Protein AF-0000000070922021 (afdb_homodimer)

Organism: NCBI:txid713585

InterPro domains:
  IPR002068 Alpha crystallin/Hsp20 domain [PF00011] (47-145)
  IPR002068 Alpha crystallin/Hsp20 domain [PS01031] (33-145)
  IPR008978 HSP20-like chaperone [G3DSA:2.60.40.790] (3-145)
  IPR008978 HSP20-like chaperone [SSF49764] (21-144)
  IPR031107 Small heat shock protein [PTHR11527] (41-135)

Secondary structure (DSSP, 8-state):
-------HHHHHHHHHHHHHHHHHS----S---S-TT-SSEEEEEE-SSEEEEEEE-TT--GGG-EEEEETTEE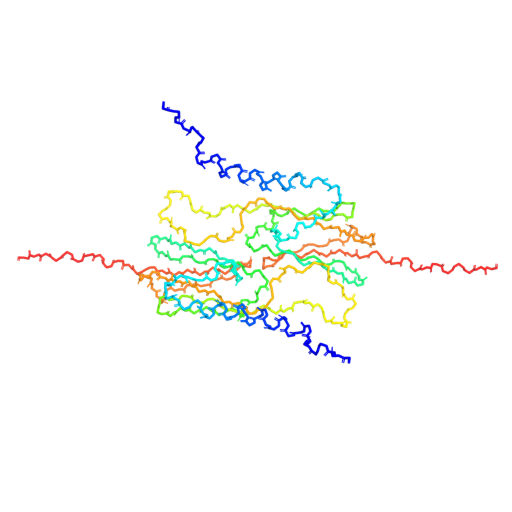EEEEEE---PPPTTSS-EEEEE----EEEEEEEE--TTEEEEEEEEEEETTEEEEEEEEP-----------/-------HHHHHHHHHHHHHHHHHS----S---S-TT-SSEEEEEE-SSEEEEEEE-TT--GGG-EEEEETTEEEEEEEE---PPPTTSS-EEEEE----EEEEEEEE--TTEEEEEEEEEEETTEEEEEEEEP-----------

pLDDT: mean 78.42, std 22.4, range [32.5, 98.5]

Nearest PDB structures (foldseek):
  3w1z-assembly1_D  TM=8.437E-01  e=4.530E-08  Schizosaccharomyces pombe 972h-
  3w1z-assembly1_C  TM=8.181E-01  e=8.299E-08  Schizosaccharomyces pombe 972h-
  3w1z-assembly1_B  TM=7.292E-01  e=4.287E-08  Schizosaccharomyces pombe 972h-
  4eld-assembly1_A  TM=7.616E-01  e=2.256E-06  Methanocaldococcus jannaschii DSM 2661
  1shs-assembly1_A  TM=8.074E-01  e=7.167E-06  Methanocaldococcus jannaschii

Radius of gyration: 25.18 Å; Cα contacts (8 Å, |Δi|>4): 459; chains: 2; bounding box: 62×104×83 Å

Solvent-accessible surface area (backbone atoms only — not comparable to full-atom values): 17017 Å² total; per-residue (Å²): 136,84,72,79,74,75,52,78,66,55,56,55,51,47,52,51,44,47,55,48,44,61,58,59,69,61,57,75,72,69,76,68,66,44,70,76,86,38,62,55,38,37,34,32,32,37,46,91,56,30,40,42,36,39,34,47,43,44,68,58,60,69,89,50,52,45,77,45,78,55,94,51,32,39,37,44,32,37,63,37,75,75,80,70,75,58,88,85,43,81,54,47,80,77,39,82,54,65,84,60,43,77,38,67,41,46,44,80,51,67,86,52,50,33,89,87,47,62,49,74,48,77,54,39,12,27,39,39,36,40,33,29,42,53,76,70,74,68,78,74,79,71,76,80,126,135,84,74,80,73,74,53,76,66,54,56,56,50,46,53,52,45,44,56,49,39,60,59,57,65,64,54,72,71,70,76,69,67,49,66,78,87,41,62,55,38,38,34,31,33,36,45,92,55,29,39,42,36,38,34,46,43,46,69,58,59,69,90,50,52,47,78,46,77,57,94,51,32,39,36,45,32,37,62,36,75,74,80,70,75,58,87,85,42,81,54,47,80,77,39,82,54,66,84,61,42,75,38,69,42,47,43,84,50,67,87,53,51,32,89,85,46,62,48,74,49,77,54,39,13,27,38,40,35,41,32,31,42,52,77,71,72,68,79,74,78,72,78,79,126

Foldseek 3Di:
DPPPPPDPVVVVVVVVVCVVVVVVVVPPPPCPFWDVPDPFDKDWDDDPWKIKIKTQAPPDDPVQWDWDDDDQKIKIKGFAADPDDDPPDPDDDDDDPDDGTIDMGMDGHDPQWDPVAWDWDDDRRMIMIMTTGHPPPPPDPPPDD/DPPPPPDPVVVVVVVVVCVVVVVVPVPPPPCPFWPPPDPFDKDWDDDPWKIKIKTQAPPDDPVQWDWDDDDQKIKIKGFAADPDDDPPDPDDDDDDPDDGTIDMHMDGHDPQWDPVAWDWDDDRRMIMIMTTGHPPPPPDPPPDD

Sequence (290 aa):
MYRSLFPHDMFAELDRLQREMNRAFDLSPSIRGLSRGGFPAMNVGNTPRSVEIYAFAPGIDPASIDVQLEQGVLIVAGERASDLPGEDTKATVHIDERFAGRFRRVVSLPDDVDPDKVTARYRDGVLHISIQRREAAMPRRINVQMYRSLFPHDMFAELDRLQREMNRAFDLSPSIRGLSRGGFPAMNVGNTPRSVEIYAFAPGIDPASIDVQLEQGVLIVAGERASDLPGEDTKATVHIDERFAGRFRRVVSLPDDVDPDKVTARYRDGVLHISIQRREAAMPRRINVQ

Structure (mmCIF, N/CA/C/O backbone):
data_AF-0000000070922021-model_v1
#
loop_
_entity.id
_entity.type
_entity.pdbx_description
1 polymer 'Heat shock Hsp20'
#
loop_
_atom_site.group_PDB
_atom_site.id
_atom_site.type_symbol
_atom_site.label_atom_id
_atom_site.label_alt_id
_atom_site.label_comp_id
_atom_site.label_asym_id
_atom_site.label_entity_id
_atom_site.label_seq_id
_atom_site.pdbx_PDB_ins_code
_atom_site.Cartn_x
_atom_site.Cartn_y
_atom_site.Cartn_z
_atom_site.occupancy
_atom_site.B_iso_or_equiv
_atom_site.auth_seq_id
_atom_site.auth_comp_id
_atom_site.auth_asym_id
_atom_site.auth_atom_id
_atom_site.pdbx_PDB_model_num
ATOM 1 N N . MET A 1 1 ? -44.219 22.578 -12.094 1 33.62 1 MET A N 1
ATOM 2 C CA . MET A 1 1 ? -42.906 22.719 -11.523 1 33.62 1 MET A CA 1
ATOM 3 C C . MET A 1 1 ? -42.281 21.344 -11.273 1 33.62 1 MET A C 1
ATOM 5 O O . MET A 1 1 ? -42.781 20.562 -10.469 1 33.62 1 MET A O 1
ATOM 9 N N . TYR A 1 2 ? -41.75 20.594 -12.289 1 37.88 2 TYR A N 1
ATOM 10 C CA . TYR A 1 2 ? -41.344 19.203 -12.477 1 37.88 2 TYR A CA 1
ATOM 11 C C . TYR A 1 2 ? -40.031 18.922 -11.742 1 37.88 2 TYR A C 1
ATOM 13 O O . TYR A 1 2 ? -38.969 19.406 -12.125 1 37.88 2 TYR A O 1
ATOM 21 N N . ARG A 1 3 ? -40.062 18.969 -10.359 1 35.62 3 ARG A N 1
ATOM 22 C CA . ARG A 1 3 ? -38.969 18.688 -9.461 1 35.62 3 ARG A CA 1
ATOM 23 C C . ARG A 1 3 ? -38.281 17.359 -9.82 1 35.62 3 ARG A C 1
ATOM 25 O O . ARG A 1 3 ? -38.938 16.328 -9.914 1 35.62 3 ARG A O 1
ATOM 32 N N . SER A 1 4 ? -37.219 17.516 -10.641 1 39.84 4 SER A N 1
ATOM 33 C CA . SER A 1 4 ? -36.406 16.391 -11.07 1 39.84 4 SER A CA 1
ATOM 34 C C . SER A 1 4 ? -36 15.516 -9.891 1 39.84 4 SER A C 1
ATOM 36 O O . SER A 1 4 ? -35.375 15.984 -8.945 1 39.84 4 SER A O 1
ATOM 38 N N . LEU A 1 5 ? -36.875 14.68 -9.406 1 43.97 5 LEU A N 1
ATOM 39 C CA . LEU A 1 5 ? -36.906 13.68 -8.344 1 43.97 5 LEU A CA 1
ATOM 40 C C . LEU A 1 5 ? -35.625 12.812 -8.391 1 43.97 5 LEU A C 1
ATOM 42 O O . LEU A 1 5 ? -35.562 11.805 -7.676 1 43.97 5 LEU A O 1
ATOM 46 N N . PHE A 1 6 ? -34.969 12.82 -9.578 1 46.84 6 PHE A N 1
ATOM 47 C CA . PHE A 1 6 ? -33.906 11.82 -9.57 1 46.84 6 PHE A CA 1
ATOM 48 C C . PHE A 1 6 ? -32.781 12.227 -8.617 1 46.84 6 PHE A C 1
ATOM 50 O O . PHE A 1 6 ? -32.125 13.234 -8.836 1 46.84 6 PHE A O 1
ATOM 57 N N . PRO A 1 7 ? -32.812 11.766 -7.348 1 49.12 7 PRO A N 1
ATOM 58 C CA . PRO A 1 7 ? -31.828 12.141 -6.332 1 49.12 7 PRO A CA 1
ATOM 59 C C . PRO A 1 7 ? -30.391 11.852 -6.766 1 49.12 7 PRO A C 1
ATOM 61 O O . PRO A 1 7 ? -30.156 10.945 -7.566 1 49.12 7 PRO A O 1
ATOM 64 N N . HIS A 1 8 ? -29.5 12.797 -6.566 1 51.72 8 HIS A N 1
ATOM 65 C CA . HIS A 1 8 ? -28.062 12.773 -6.789 1 51.72 8 HIS A CA 1
ATOM 66 C C . HIS A 1 8 ? -27.453 11.453 -6.324 1 51.72 8 HIS A C 1
ATOM 68 O O . HIS A 1 8 ? -26.391 11.047 -6.82 1 51.72 8 HIS A O 1
ATOM 74 N N . ASP A 1 9 ? -28.125 10.75 -5.41 1 50.34 9 ASP A N 1
ATOM 75 C CA . ASP A 1 9 ? -27.672 9.477 -4.863 1 50.34 9 ASP A CA 1
ATOM 76 C C . ASP A 1 9 ? -27.859 8.352 -5.875 1 50.34 9 ASP A C 1
ATOM 78 O O . ASP A 1 9 ? -27.172 7.332 -5.816 1 50.34 9 ASP A O 1
ATOM 82 N N . MET A 1 10 ? -28.828 8.562 -6.754 1 52.84 10 MET A N 1
ATOM 83 C CA . MET A 1 10 ? -29.109 7.531 -7.75 1 52.84 10 MET A CA 1
ATOM 84 C C . MET A 1 10 ? -27.984 7.461 -8.781 1 52.84 10 MET A C 1
ATOM 86 O O . MET A 1 10 ? -27.734 6.398 -9.352 1 52.84 10 MET A O 1
ATOM 90 N N . PHE A 1 11 ? -27.25 8.586 -9.086 1 53.16 11 PHE A N 1
ATOM 91 C CA . PHE A 1 11 ? -26.188 8.539 -10.078 1 53.16 11 PHE A CA 1
ATOM 92 C C . PHE A 1 11 ? -24.953 7.844 -9.516 1 53.16 11 PHE A C 1
ATOM 94 O O . PHE A 1 11 ? -24.25 7.145 -10.25 1 53.16 11 PHE A O 1
ATOM 101 N N . ALA A 1 12 ? -24.734 7.949 -8.188 1 54.09 12 ALA A N 1
ATOM 102 C CA . ALA A 1 12 ? -23.641 7.23 -7.551 1 54.09 12 ALA A CA 1
ATOM 103 C C . ALA A 1 12 ? -23.922 5.73 -7.5 1 54.09 12 ALA A C 1
ATOM 105 O O . ALA A 1 12 ? -23.016 4.918 -7.688 1 54.09 12 ALA A O 1
ATOM 106 N N . GLU A 1 13 ? -25.141 5.371 -7.27 1 53 13 GLU A N 1
ATOM 107 C CA . GLU A 1 13 ? -25.531 3.967 -7.285 1 53 13 GLU A CA 1
ATOM 108 C C . GLU A 1 13 ? -25.531 3.406 -8.703 1 53 13 GLU A C 1
ATOM 110 O O . GLU A 1 13 ? -25.109 2.271 -8.922 1 53 13 GLU A O 1
ATOM 115 N N . LEU A 1 14 ? -25.906 4.156 -9.664 1 57.03 14 LEU A N 1
ATOM 116 C CA . LEU A 1 14 ? -25.875 3.75 -11.07 1 57.03 14 LEU A CA 1
ATOM 117 C C . LEU A 1 14 ? -24.438 3.641 -11.57 1 57.03 14 LEU A C 1
ATOM 119 O O . LEU A 1 14 ? -24.094 2.711 -12.305 1 57.03 14 LEU A O 1
ATOM 123 N N . ASP A 1 15 ? -23.516 4.547 -11.18 1 54.09 15 ASP A N 1
ATOM 124 C CA . ASP A 1 15 ? -22.094 4.434 -11.484 1 54.09 15 ASP A CA 1
ATOM 125 C C . ASP A 1 15 ? -21.484 3.205 -10.812 1 54.09 15 ASP A C 1
ATOM 127 O O . ASP A 1 15 ? -20.656 2.506 -11.414 1 54.09 15 ASP A O 1
ATOM 131 N N . ARG A 1 16 ? -21.938 2.795 -9.562 1 53 16 ARG A N 1
ATOM 132 C CA . ARG A 1 16 ? -21.547 1.562 -8.891 1 53 16 ARG A CA 1
ATOM 133 C C . ARG A 1 16 ? -22.109 0.341 -9.602 1 53 16 ARG A C 1
ATOM 135 O O . ARG A 1 16 ? -21.406 -0.645 -9.82 1 53 16 ARG A O 1
ATOM 142 N N . LEU A 1 17 ? -23.328 0.449 -9.945 1 50.81 17 LEU A N 1
ATOM 143 C CA . LEU A 1 17 ? -23.953 -0.642 -10.68 1 50.81 17 LEU A CA 1
ATOM 144 C C . LEU A 1 17 ? -23.359 -0.764 -12.086 1 50.81 17 LEU A C 1
ATOM 146 O O . LEU A 1 17 ? -23.094 -1.871 -12.555 1 50.81 17 LEU A O 1
ATOM 150 N N . GLN A 1 18 ? -23.094 0.308 -12.828 1 52.72 18 GLN A N 1
ATOM 151 C CA . GLN A 1 18 ? -22.469 0.293 -14.148 1 52.72 18 GLN A CA 1
ATOM 152 C C . GLN A 1 18 ? -21.047 -0.245 -14.07 1 52.72 18 GLN A C 1
ATOM 154 O O . GLN A 1 18 ? -20.609 -0.993 -14.945 1 52.72 18 GLN A O 1
ATOM 159 N N . ARG A 1 19 ? -20.359 0.045 -13.047 1 49.03 19 ARG A N 1
ATOM 160 C CA . ARG A 1 19 ? -19.047 -0.565 -12.836 1 49.03 19 ARG A CA 1
ATOM 161 C C . ARG A 1 19 ? -19.172 -2.053 -12.531 1 49.03 19 ARG A C 1
ATOM 163 O O . ARG A 1 19 ? -18.391 -2.867 -13.023 1 49.03 19 ARG A O 1
ATOM 170 N N . GLU A 1 20 ? -20.219 -2.393 -11.781 1 47.5 20 GLU A N 1
ATOM 171 C CA . GLU A 1 20 ? -20.5 -3.803 -11.531 1 47.5 20 GLU A CA 1
ATOM 172 C C . GLU A 1 20 ? -21.047 -4.488 -12.789 1 47.5 20 GLU A C 1
ATOM 174 O O . GLU A 1 20 ? -20.672 -5.625 -13.086 1 47.5 20 GLU A O 1
ATOM 179 N N . MET A 1 21 ? -21.953 -3.895 -13.438 1 46.72 21 MET A N 1
ATOM 180 C CA . MET A 1 21 ? -22.516 -4.438 -14.672 1 46.72 21 MET A CA 1
ATOM 181 C C . MET A 1 21 ? -21.453 -4.508 -15.766 1 46.72 21 MET A C 1
ATOM 183 O O . MET A 1 21 ? -21.375 -5.496 -16.5 1 46.72 21 MET A O 1
ATOM 187 N N . ASN A 1 22 ? -20.688 -3.424 -16.047 1 46.22 22 ASN A N 1
ATOM 188 C CA . ASN A 1 22 ? -19.562 -3.523 -16.969 1 46.22 22 ASN A CA 1
ATOM 189 C C . ASN A 1 22 ? -18.594 -4.625 -16.578 1 46.22 22 ASN A C 1
ATOM 191 O O . ASN A 1 22 ? -18 -5.273 -17.438 1 46.22 22 ASN A O 1
ATOM 195 N N . ARG A 1 23 ? -18.547 -4.961 -15.266 1 42.56 23 ARG A N 1
ATOM 196 C CA . ARG A 1 23 ? -17.828 -6.164 -14.844 1 42.56 23 ARG A CA 1
ATOM 197 C C . ARG A 1 23 ? -18.594 -7.422 -15.227 1 42.56 23 ARG A C 1
ATOM 199 O O . ARG A 1 23 ? -18 -8.43 -15.609 1 42.56 23 ARG A O 1
ATOM 206 N N . ALA A 1 24 ? -19.875 -7.461 -15.039 1 36.91 24 ALA A N 1
ATOM 207 C CA . ALA A 1 24 ? -20.672 -8.648 -15.328 1 36.91 24 ALA A CA 1
ATOM 208 C C . ALA A 1 24 ? -20.797 -8.891 -16.828 1 36.91 24 ALA A C 1
ATOM 210 O O . ALA A 1 24 ? -20.844 -10.031 -17.281 1 36.91 24 ALA A O 1
ATOM 211 N N . PHE A 1 25 ? -21.156 -7.996 -17.672 1 40.84 25 PHE A N 1
ATOM 212 C CA . PHE A 1 25 ? -21.359 -8.258 -19.094 1 40.84 25 PHE A CA 1
ATOM 213 C C . PHE A 1 25 ? -20.031 -8.461 -19.812 1 40.84 25 PHE A C 1
ATOM 215 O O . PHE A 1 25 ? -20 -8.594 -21.031 1 40.84 25 PHE A O 1
ATOM 222 N N . ASP A 1 26 ? -18.875 -8.148 -19.312 1 39.38 26 ASP A N 1
ATOM 223 C CA . ASP A 1 26 ? -17.734 -8.734 -20 1 39.38 26 ASP A CA 1
ATOM 224 C C . ASP A 1 26 ? -17.781 -10.258 -19.953 1 39.38 26 ASP A C 1
ATOM 226 O O . ASP A 1 26 ? -17.25 -10.867 -19.016 1 39.38 26 ASP A O 1
ATOM 230 N N . LEU A 1 27 ? -18.828 -10.984 -20.375 1 33.78 27 LEU A N 1
ATOM 231 C CA . LEU A 1 27 ? -18.969 -12.406 -20.625 1 33.78 27 LEU A CA 1
ATOM 232 C C . LEU A 1 27 ? -17.906 -12.891 -21.609 1 33.78 27 LEU A C 1
ATOM 234 O O . LEU A 1 27 ? -17.938 -14.039 -22.062 1 33.78 27 LEU A O 1
ATOM 238 N N . SER A 1 28 ? -17.594 -12.273 -22.766 1 36.78 28 SER A N 1
ATOM 239 C CA . SER A 1 28 ? -16.719 -13.133 -23.562 1 36.78 28 SER A CA 1
ATOM 240 C C . SER A 1 28 ? -15.656 -13.805 -22.719 1 36.78 28 SER A C 1
ATOM 242 O O . SER A 1 28 ? -15.047 -13.172 -21.844 1 36.78 28 SER A O 1
ATOM 244 N N . PRO A 1 29 ? -15.625 -15.281 -22.781 1 33.75 29 PRO A N 1
ATOM 245 C CA . PRO A 1 29 ? -14.797 -16.188 -21.984 1 33.75 29 PRO A CA 1
ATOM 246 C C . PRO A 1 29 ? -13.336 -15.742 -21.906 1 33.75 29 PRO A C 1
ATOM 248 O O . PRO A 1 29 ? -12.484 -16.5 -21.438 1 33.75 29 PRO A O 1
ATOM 251 N N . SER A 1 30 ? -12.781 -15.266 -23.141 1 32.72 30 SER A N 1
ATOM 252 C CA . SER A 1 30 ? -11.344 -15.133 -22.938 1 32.72 30 SER A CA 1
ATOM 253 C C . SER A 1 30 ? -11.023 -14.688 -21.516 1 32.72 30 SER A C 1
ATOM 255 O O . SER A 1 30 ? -11.688 -13.789 -20.969 1 32.72 30 SER A O 1
ATOM 257 N N . ILE A 1 31 ? -10.688 -15.688 -20.688 1 32.91 31 ILE A N 1
ATOM 258 C CA . ILE A 1 31 ? -10.039 -15.578 -19.391 1 32.91 31 ILE A CA 1
ATOM 259 C C . ILE A 1 31 ? -9.297 -14.242 -19.297 1 32.91 31 ILE A C 1
ATOM 261 O O . ILE A 1 31 ? -8.109 -14.164 -19.609 1 32.91 31 ILE A O 1
ATOM 265 N N . ARG A 1 32 ? -9.531 -13.453 -20.234 1 34.34 32 ARG A N 1
ATOM 266 C CA . ARG A 1 32 ? -9.039 -12.102 -19.984 1 34.34 32 ARG A CA 1
ATOM 267 C C . ARG A 1 32 ? -9.125 -11.766 -18.5 1 34.34 32 ARG A C 1
ATOM 269 O O . ARG A 1 32 ? -10.219 -11.703 -17.922 1 34.34 32 ARG A O 1
ATOM 276 N N . GLY A 1 33 ? -8.188 -12.352 -17.797 1 38.72 33 GLY A N 1
ATOM 277 C CA . GLY A 1 33 ? -7.867 -12.07 -16.406 1 38.72 33 GLY A CA 1
ATOM 278 C C . GLY A 1 33 ? -8.703 -10.945 -15.82 1 38.72 33 GLY A C 1
ATOM 279 O O . GLY A 1 33 ? -9.469 -10.289 -16.531 1 38.72 33 GLY A O 1
ATOM 280 N N . LEU A 1 34 ? -8.359 -10.703 -14.398 1 40.25 34 LEU A N 1
ATOM 281 C CA . LEU A 1 34 ? -8.234 -9.828 -13.234 1 40.25 34 LEU A CA 1
ATOM 282 C C . LEU A 1 34 ? -8.18 -8.359 -13.664 1 40.25 34 LEU A C 1
ATOM 284 O O . LEU A 1 34 ? -7.516 -8.016 -14.641 1 40.25 34 LEU A O 1
ATOM 288 N N . SER A 1 35 ? -9.148 -7.672 -13.172 1 46.38 35 SER A N 1
ATOM 289 C CA . SER A 1 35 ? -9.266 -6.223 -13.062 1 46.38 35 SER A CA 1
ATOM 290 C C . SER A 1 35 ? -7.895 -5.555 -13.031 1 46.38 35 SER A C 1
ATOM 292 O O . SER A 1 35 ? -7.281 -5.441 -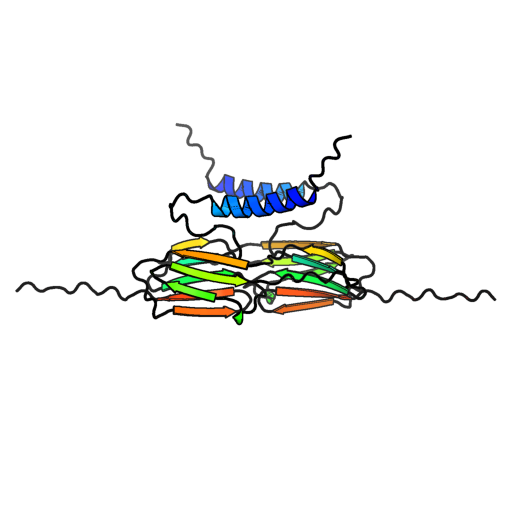11.969 1 46.38 35 SER A O 1
ATOM 294 N N . ARG A 1 36 ? -7.141 -5.711 -14.078 1 56.5 36 ARG A N 1
ATOM 295 C CA . ARG A 1 36 ? -5.996 -4.812 -14.188 1 56.5 36 ARG A CA 1
ATOM 296 C C . ARG A 1 36 ? -6.34 -3.422 -13.664 1 56.5 36 ARG A C 1
ATOM 298 O O . ARG A 1 36 ? -7.426 -2.904 -13.922 1 56.5 36 ARG A O 1
ATOM 305 N N . GLY A 1 37 ? -5.727 -3.139 -12.789 1 71.12 37 GLY A N 1
ATOM 306 C CA . GLY A 1 37 ? -5.805 -1.765 -12.32 1 71.12 37 GLY A CA 1
ATOM 307 C C . GLY A 1 37 ? -6.688 -1.604 -11.094 1 71.12 37 GLY A C 1
ATOM 308 O O . GLY A 1 37 ? -7.027 -0.483 -10.711 1 71.12 37 GLY A O 1
ATOM 309 N N . GLY A 1 38 ? -6.969 -2.799 -10.469 1 88.56 38 GLY A N 1
ATOM 310 C CA . GLY A 1 38 ? -7.773 -2.629 -9.266 1 88.56 38 GLY A CA 1
ATOM 311 C C . GLY A 1 38 ? -6.969 -2.732 -7.988 1 88.56 38 GLY A C 1
ATOM 312 O O . GLY A 1 38 ? -5.742 -2.863 -8.023 1 88.56 38 GLY A O 1
ATOM 313 N N . PHE A 1 39 ? -7.695 -2.463 -6.957 1 94.88 39 PHE A N 1
ATOM 314 C CA . PHE A 1 39 ? -7.07 -2.645 -5.652 1 94.88 39 PHE A CA 1
ATOM 315 C C . PHE A 1 39 ? -7.172 -4.098 -5.199 1 94.88 39 PHE A C 1
ATOM 317 O O . PHE A 1 39 ? -8.211 -4.734 -5.383 1 94.88 39 PHE A O 1
ATOM 324 N N . PRO A 1 40 ? -6.145 -4.691 -4.543 1 97.44 40 PRO A N 1
ATOM 325 C CA . PRO A 1 40 ? -4.809 -4.086 -4.5 1 97.44 40 PRO A CA 1
ATOM 326 C C . PRO A 1 40 ? -4.039 -4.254 -5.809 1 97.44 40 PRO A C 1
ATOM 328 O O . PRO A 1 40 ? -4.316 -5.18 -6.574 1 97.44 40 PRO A O 1
ATOM 331 N N . ALA A 1 41 ? -3.121 -3.283 -6.102 1 96.19 41 ALA A N 1
ATOM 332 C CA . ALA A 1 41 ?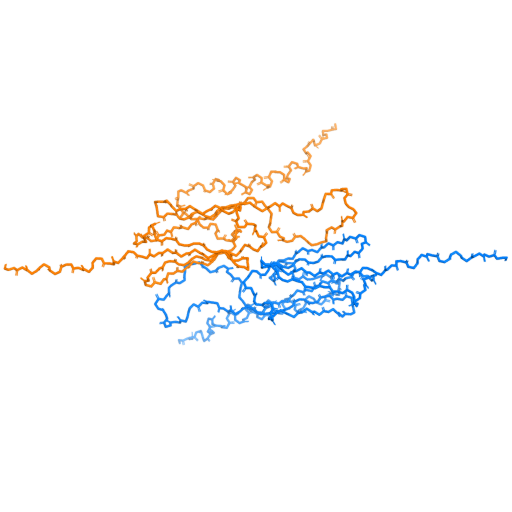 -2.152 -3.549 -7.16 1 96.19 41 ALA A CA 1
ATOM 333 C C . ALA A 1 41 ? -1.417 -4.863 -6.914 1 96.19 41 ALA A C 1
ATOM 335 O O . ALA A 1 41 ? -1.172 -5.238 -5.766 1 96.19 41 ALA A O 1
ATOM 336 N N . MET A 1 42 ? -1.039 -5.574 -8.031 1 97.06 42 MET A N 1
ATOM 337 C CA . MET A 1 42 ? -0.422 -6.887 -7.855 1 97.06 42 MET A CA 1
ATOM 338 C C . MET A 1 42 ? 0.76 -7.062 -8.805 1 97.06 42 MET A C 1
ATOM 340 O O . MET A 1 42 ? 0.791 -6.469 -9.883 1 97.06 42 MET A O 1
ATOM 344 N N . ASN A 1 43 ? 1.765 -7.801 -8.367 1 96.25 43 ASN A N 1
ATOM 345 C CA . ASN A 1 43 ? 2.758 -8.43 -9.227 1 96.25 43 ASN A CA 1
ATOM 346 C C . ASN A 1 43 ? 2.6 -9.953 -9.25 1 96.25 43 ASN A C 1
ATOM 348 O O . ASN A 1 43 ? 2.402 -10.57 -8.203 1 96.25 43 ASN A O 1
ATOM 352 N N . VAL A 1 44 ? 2.578 -10.492 -10.422 1 95.94 44 VAL A N 1
ATOM 353 C CA . VAL A 1 44 ? 2.504 -11.938 -10.586 1 95.94 44 VAL A CA 1
ATOM 354 C C . VAL A 1 44 ? 3.643 -12.414 -11.477 1 95.94 44 VAL A C 1
ATOM 356 O O . VAL A 1 44 ? 3.846 -11.883 -12.57 1 95.94 44 VAL A O 1
ATOM 359 N N . GLY A 1 45 ? 4.41 -13.328 -10.93 1 93.88 45 GLY A N 1
ATOM 360 C CA . GLY A 1 45 ? 5.484 -13.922 -11.711 1 93.88 45 GLY A CA 1
ATOM 361 C C . GLY A 1 45 ? 5.664 -15.406 -11.445 1 93.88 45 GLY A C 1
ATOM 362 O O . GLY A 1 45 ? 5.035 -15.961 -10.539 1 93.88 45 GLY A O 1
ATOM 363 N N . ASN A 1 46 ? 6.445 -15.984 -12.328 1 92.69 46 ASN A N 1
ATOM 364 C CA . ASN A 1 46 ? 6.766 -17.406 -12.18 1 92.69 46 ASN A CA 1
ATOM 365 C C . ASN A 1 46 ? 8.273 -17.625 -12.078 1 92.69 46 ASN A C 1
ATOM 367 O O . ASN A 1 46 ? 9.055 -16.891 -12.68 1 92.69 46 ASN A O 1
ATOM 371 N N . THR A 1 47 ? 8.672 -18.609 -11.273 1 90.69 47 THR A N 1
ATOM 372 C CA . THR A 1 47 ? 9.992 -19.219 -11.281 1 90.69 47 THR A CA 1
ATOM 373 C C . THR A 1 47 ? 9.906 -20.672 -11.734 1 90.69 47 THR A C 1
ATOM 375 O O . THR A 1 47 ? 8.805 -21.219 -11.922 1 90.69 47 THR A O 1
ATOM 378 N N . PRO A 1 48 ? 11.086 -21.281 -11.969 1 88.88 48 PRO A N 1
ATOM 379 C CA . PRO A 1 48 ? 11.016 -22.703 -12.312 1 88.88 48 PRO A CA 1
ATOM 380 C C . PRO A 1 48 ? 10.359 -23.547 -11.219 1 88.88 48 PRO A C 1
ATOM 382 O O . PRO A 1 48 ? 9.812 -24.609 -11.5 1 88.88 48 PRO A O 1
ATOM 385 N N . ARG A 1 49 ? 10.242 -23.031 -10.047 1 92.44 49 ARG A N 1
ATOM 386 C CA . ARG A 1 49 ? 9.805 -23.875 -8.945 1 92.44 49 ARG A CA 1
ATOM 387 C C . ARG A 1 49 ? 8.5 -23.344 -8.344 1 92.44 49 ARG A C 1
ATOM 389 O O . ARG A 1 49 ? 7.859 -24.047 -7.551 1 92.44 49 ARG A O 1
ATOM 396 N N . SER A 1 50 ? 8.172 -22.156 -8.695 1 95 50 SER A N 1
ATOM 397 C CA . SER A 1 50 ? 7.023 -21.609 -7.988 1 95 50 SER A CA 1
ATOM 398 C C . SER A 1 50 ? 6.352 -20.516 -8.812 1 95 50 SER A C 1
ATOM 400 O O . SER A 1 50 ? 6.938 -19.984 -9.758 1 95 50 SER A O 1
ATOM 402 N N . VAL A 1 51 ? 5.102 -20.219 -8.516 1 95.81 51 VAL A N 1
ATOM 403 C CA . VAL A 1 51 ? 4.402 -18.984 -8.875 1 95.81 51 VAL A CA 1
ATOM 404 C C . VAL A 1 51 ? 4.391 -18.031 -7.68 1 95.81 51 VAL A C 1
ATOM 406 O O . VAL A 1 51 ? 4.078 -18.438 -6.559 1 95.81 51 VAL A O 1
ATOM 409 N N . GLU A 1 52 ? 4.77 -16.797 -7.961 1 96.56 52 GLU A N 1
ATOM 410 C CA . GLU A 1 52 ? 4.863 -15.797 -6.91 1 96.56 52 GLU A CA 1
ATOM 411 C C . GLU A 1 52 ? 3.885 -14.648 -7.16 1 96.56 52 GLU A C 1
ATOM 413 O O . GLU A 1 52 ? 3.879 -14.055 -8.242 1 96.56 52 GLU A O 1
ATOM 418 N N . ILE A 1 53 ? 3.012 -14.336 -6.141 1 97.06 53 ILE A N 1
ATOM 419 C CA . ILE A 1 53 ? 2.045 -13.25 -6.219 1 97.06 53 ILE A CA 1
ATOM 420 C C . ILE A 1 53 ? 2.281 -12.266 -5.078 1 97.06 53 ILE A C 1
ATOM 422 O O . ILE A 1 53 ? 2.361 -12.664 -3.912 1 97.06 53 ILE A O 1
ATOM 426 N N . TYR A 1 54 ? 2.449 -11.039 -5.453 1 97.31 54 TYR A N 1
ATOM 427 C CA . TYR A 1 54 ? 2.529 -9.953 -4.488 1 97.31 54 TYR A CA 1
ATOM 428 C C . TYR A 1 54 ? 1.333 -9.016 -4.621 1 97.31 54 TYR A C 1
ATOM 430 O O . TYR A 1 54 ? 1.062 -8.492 -5.703 1 97.31 54 TYR A O 1
ATOM 438 N N . ALA A 1 55 ? 0.559 -8.859 -3.594 1 97.56 55 ALA A N 1
ATOM 439 C CA . ALA A 1 55 ? -0.523 -7.883 -3.527 1 97.56 55 ALA A CA 1
ATOM 440 C C . ALA A 1 55 ? -0.169 -6.738 -2.582 1 97.56 55 ALA A C 1
ATOM 442 O O . ALA A 1 55 ? 0.225 -6.969 -1.437 1 97.56 55 ALA A O 1
ATOM 443 N N . PHE A 1 56 ? -0.289 -5.535 -3.061 1 97.62 56 PHE A N 1
ATOM 444 C CA . PHE A 1 56 ? 0.107 -4.355 -2.303 1 97.62 56 PHE A CA 1
ATOM 445 C C . PHE A 1 56 ? -1.101 -3.711 -1.632 1 97.62 56 PHE A C 1
ATOM 447 O O . PHE A 1 56 ? -1.811 -2.916 -2.25 1 97.62 56 PHE A O 1
ATOM 454 N N . ALA A 1 57 ? -1.258 -4.094 -0.365 1 97.56 57 ALA A N 1
ATOM 455 C CA . ALA A 1 57 ? -2.451 -3.76 0.406 1 97.56 57 ALA A CA 1
ATOM 456 C C . ALA A 1 57 ? -2.082 -3.117 1.74 1 97.56 57 ALA A C 1
ATOM 458 O O . ALA A 1 57 ? -2.311 -3.701 2.803 1 97.56 57 ALA A O 1
ATOM 459 N N . PRO A 1 58 ? -1.621 -1.872 1.696 1 97.88 58 PRO A N 1
ATOM 460 C CA . PRO A 1 58 ? -1.178 -1.23 2.936 1 97.88 58 PRO A CA 1
ATOM 461 C C . PRO A 1 58 ? -2.322 -0.992 3.92 1 97.88 58 PRO A C 1
ATOM 463 O O . PRO A 1 58 ? -3.395 -0.53 3.521 1 97.88 58 PRO A O 1
ATOM 466 N N . GLY A 1 59 ? -2.057 -1.278 5.16 1 96.12 59 GLY A N 1
ATOM 467 C CA . GLY A 1 59 ? -2.947 -0.921 6.254 1 96.12 59 GLY A CA 1
ATOM 468 C C . GLY A 1 59 ? -4.137 -1.855 6.387 1 96.12 59 GLY A C 1
ATOM 469 O O . GLY A 1 59 ? -5.086 -1.561 7.109 1 96.12 59 GLY A O 1
ATOM 470 N N . ILE A 1 60 ? -4.137 -2.908 5.645 1 95.94 60 ILE A N 1
ATOM 471 C CA . ILE A 1 60 ? -5.234 -3.863 5.75 1 95.94 60 ILE A CA 1
ATOM 472 C C . ILE A 1 60 ? -4.949 -4.848 6.883 1 95.94 60 ILE A C 1
ATOM 474 O O . ILE A 1 60 ? -3.812 -5.285 7.066 1 95.94 60 ILE A O 1
ATOM 478 N N . ASP A 1 61 ? -6.008 -5.16 7.602 1 94.19 61 ASP A N 1
ATOM 479 C CA . ASP A 1 61 ? -5.902 -6.254 8.562 1 94.19 61 ASP A CA 1
ATOM 480 C C . ASP A 1 61 ? -5.789 -7.602 7.852 1 94.19 61 ASP A C 1
ATOM 482 O O . ASP A 1 61 ? -6.711 -8.016 7.141 1 94.19 61 ASP A O 1
ATOM 486 N N . PRO A 1 62 ? -4.707 -8.266 8.125 1 94.88 62 PRO A N 1
ATOM 487 C CA . PRO A 1 62 ? -4.531 -9.531 7.406 1 94.88 62 PRO A CA 1
ATOM 488 C C . PRO A 1 62 ? -5.676 -10.516 7.656 1 94.88 62 PRO A C 1
ATOM 490 O O . PRO A 1 62 ? -5.992 -11.328 6.789 1 94.88 62 PRO A O 1
ATOM 493 N N . ALA A 1 63 ? -6.258 -10.5 8.812 1 94.81 63 ALA A N 1
ATOM 494 C CA . ALA A 1 63 ? -7.363 -11.398 9.141 1 94.81 63 ALA A CA 1
ATOM 495 C C . ALA A 1 63 ? -8.57 -11.133 8.258 1 94.81 63 ALA A C 1
ATOM 497 O O . ALA A 1 63 ? -9.477 -11.969 8.156 1 94.81 63 ALA A O 1
ATOM 498 N N . SER A 1 64 ? -8.562 -9.945 7.629 1 94.69 64 SER A N 1
ATOM 499 C CA . SER A 1 64 ? -9.695 -9.578 6.777 1 94.69 64 SER A CA 1
ATOM 500 C C . SER A 1 64 ? -9.453 -9.992 5.328 1 94.69 64 SER A C 1
ATOM 502 O O . SER A 1 64 ? -10.281 -9.734 4.457 1 94.69 64 SER A O 1
ATOM 504 N N . ILE A 1 65 ? -8.398 -10.57 5.027 1 97.19 65 ILE A N 1
ATOM 505 C CA . ILE A 1 65 ? -8.07 -10.992 3.672 1 97.19 65 ILE A CA 1
ATOM 506 C C . ILE A 1 65 ? -8.406 -12.477 3.502 1 97.19 65 ILE A C 1
ATOM 508 O O . ILE A 1 65 ? -8.008 -13.305 4.324 1 97.19 65 ILE A O 1
ATOM 512 N N . ASP A 1 66 ? -9.164 -12.789 2.475 1 97.69 66 ASP A N 1
ATOM 513 C CA . ASP A 1 66 ? -9.5 -14.156 2.102 1 97.69 66 ASP A CA 1
ATOM 514 C C . ASP A 1 66 ? -8.742 -14.586 0.849 1 97.69 66 ASP A C 1
ATOM 516 O O . ASP A 1 66 ? -8.797 -13.914 -0.181 1 97.69 66 ASP A O 1
ATOM 520 N N . VAL A 1 67 ? -7.973 -15.625 0.971 1 97.75 67 VAL A N 1
ATOM 521 C CA . VAL A 1 67 ? -7.234 -16.188 -0.154 1 97.75 67 VAL A CA 1
ATOM 522 C C . VAL A 1 67 ? -7.75 -17.594 -0.453 1 97.75 67 VAL A C 1
ATOM 524 O O . VAL A 1 67 ? -7.691 -18.484 0.404 1 97.75 67 VAL A O 1
ATOM 527 N N . GLN A 1 68 ? -8.227 -17.766 -1.661 1 97.25 68 GLN A N 1
ATOM 528 C CA . GLN A 1 68 ? -8.766 -19.062 -2.059 1 97.25 68 GLN A CA 1
ATOM 529 C C . GLN A 1 68 ? -8.125 -19.547 -3.352 1 97.25 68 GLN A C 1
ATOM 531 O O . GLN A 1 68 ? -7.898 -18.766 -4.277 1 97.25 68 GLN A O 1
ATOM 536 N N . LEU A 1 69 ? -7.777 -20.781 -3.324 1 95.75 69 LEU A N 1
ATOM 537 C CA . LEU A 1 69 ? -7.281 -21.422 -4.531 1 95.75 69 LEU A CA 1
ATOM 538 C C . LEU A 1 69 ? -8.172 -22.609 -4.918 1 95.75 69 LEU A C 1
ATOM 540 O O . LEU A 1 69 ? -8.297 -23.562 -4.156 1 95.75 69 LEU A O 1
ATOM 544 N N . GLU A 1 70 ? -8.781 -22.484 -6.047 1 90.81 70 GLU A N 1
ATOM 545 C CA . GLU A 1 70 ? -9.656 -23.562 -6.531 1 90.81 70 GLU A CA 1
ATOM 546 C C . GLU A 1 70 ? -9.609 -23.656 -8.055 1 90.81 70 GLU A C 1
ATOM 548 O O . GLU A 1 70 ? -9.734 -22.656 -8.758 1 90.81 70 GLU A O 1
ATOM 553 N N . GLN A 1 71 ? -9.375 -24.922 -8.477 1 90.44 71 GLN A N 1
ATOM 554 C CA . GLN A 1 71 ? -9.445 -25.234 -9.906 1 90.44 71 GLN A 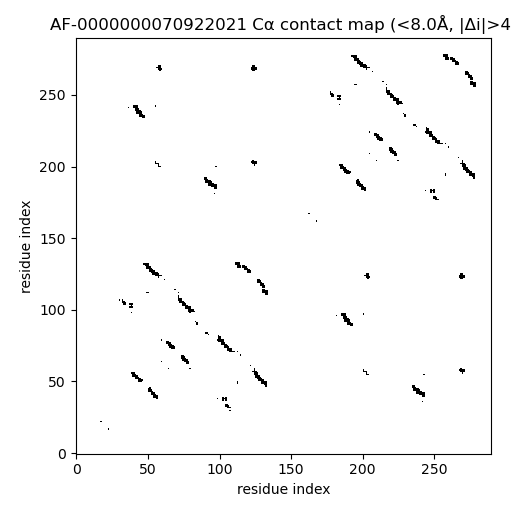CA 1
ATOM 555 C C . GLN A 1 71 ? -8.547 -24.297 -10.711 1 90.44 71 GLN A C 1
ATOM 557 O O . GLN A 1 71 ? -8.984 -23.719 -11.703 1 90.44 71 GLN A O 1
ATOM 562 N N . GLY A 1 72 ? -7.41 -24.094 -10.25 1 92.38 72 GLY A N 1
ATOM 563 C CA . GLY A 1 72 ? -6.402 -23.359 -11.008 1 92.38 72 GLY A CA 1
ATOM 564 C C . GLY A 1 72 ? -6.582 -21.859 -10.945 1 92.38 72 GLY A C 1
ATOM 565 O O . GLY A 1 72 ? -5.953 -21.125 -11.711 1 92.38 72 GLY A O 1
ATOM 566 N N . VAL A 1 73 ? -7.473 -21.391 -10.109 1 95.62 73 VAL A N 1
ATOM 567 C CA . VAL A 1 73 ? -7.738 -19.969 -9.984 1 95.62 73 VAL A CA 1
ATOM 568 C C . VAL A 1 73 ? -7.473 -19.516 -8.555 1 95.62 73 VAL A C 1
ATOM 570 O O . VAL A 1 73 ? -7.945 -20.141 -7.602 1 95.62 73 VAL A O 1
ATOM 573 N N . LEU A 1 74 ? -6.691 -18.516 -8.422 1 96.69 74 LEU A N 1
ATOM 574 C CA . LEU A 1 74 ? -6.449 -17.891 -7.121 1 96.69 74 LEU A CA 1
ATOM 575 C C . LEU A 1 74 ? -7.305 -16.641 -6.945 1 96.69 74 LEU A C 1
ATOM 577 O O . LEU A 1 74 ? -7.324 -15.781 -7.82 1 96.69 74 LEU A O 1
ATOM 581 N N . ILE A 1 75 ? -8.023 -16.578 -5.887 1 97 75 ILE A 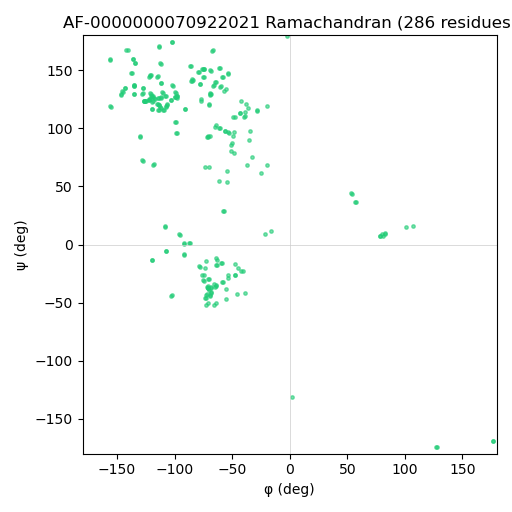N 1
ATOM 582 C CA . ILE A 1 75 ? -8.844 -15.422 -5.57 1 97 75 ILE A CA 1
ATOM 583 C C . ILE A 1 75 ? -8.312 -14.742 -4.309 1 97 75 ILE A C 1
ATOM 585 O O . ILE A 1 75 ? -8.102 -15.406 -3.287 1 97 75 ILE A O 1
ATOM 589 N N . VAL A 1 76 ? -8.047 -13.5 -4.379 1 97.56 76 VAL A N 1
ATOM 590 C CA . VAL A 1 76 ? -7.711 -12.672 -3.225 1 97.56 76 VAL A CA 1
ATOM 591 C C . VAL A 1 76 ? -8.797 -11.625 -3.008 1 97.56 76 VAL A C 1
ATOM 593 O O . VAL A 1 76 ? -9.047 -10.789 -3.879 1 97.56 76 VAL A O 1
ATOM 596 N N . ALA A 1 77 ? -9.43 -11.758 -1.886 1 97.38 77 ALA A N 1
ATOM 597 C CA . ALA A 1 77 ? -10.547 -10.852 -1.638 1 97.38 77 ALA A CA 1
ATOM 598 C C . ALA A 1 77 ? -10.516 -10.32 -0.208 1 97.38 77 ALA A C 1
ATOM 600 O O . ALA A 1 77 ? -9.875 -10.906 0.666 1 97.38 77 ALA A O 1
ATOM 601 N N . GLY A 1 78 ? -11.203 -9.195 0.025 1 96 78 GLY A N 1
ATOM 602 C CA . GLY A 1 78 ? -11.32 -8.578 1.337 1 96 78 GLY A CA 1
ATOM 603 C C . GLY A 1 78 ? -12.078 -7.262 1.312 1 96 78 GLY A C 1
ATOM 604 O O . GLY A 1 78 ? -12.766 -6.953 0.334 1 96 78 GLY A O 1
ATOM 605 N N . GLU A 1 79 ? -11.953 -6.648 2.453 1 92.88 79 GLU A N 1
ATOM 606 C CA . GLU A 1 79 ? -12.617 -5.352 2.57 1 92.88 79 GLU A CA 1
ATOM 607 C C . GLU A 1 79 ? -11.781 -4.383 3.404 1 92.88 79 GLU A C 1
ATOM 609 O O . GLU A 1 79 ? -11.219 -4.766 4.434 1 92.88 79 GLU A O 1
ATOM 614 N N . ARG A 1 80 ? -11.695 -3.223 2.881 1 93.75 80 ARG A N 1
ATOM 615 C CA . ARG A 1 80 ? -11.109 -2.125 3.65 1 93.75 80 ARG A CA 1
ATOM 616 C C . ARG A 1 80 ? -12.18 -1.104 4.035 1 93.75 80 ARG A C 1
ATOM 618 O O . ARG A 1 80 ? -12.711 -0.399 3.176 1 93.75 80 ARG A O 1
ATOM 625 N N . ALA A 1 81 ? -12.391 -0.975 5.25 1 90.12 81 ALA A N 1
ATOM 626 C CA . ALA A 1 81 ? -13.406 -0.048 5.738 1 90.12 81 ALA A CA 1
ATOM 627 C C . ALA A 1 81 ? -12.984 1.4 5.504 1 90.12 81 ALA A C 1
ATOM 629 O O . ALA A 1 81 ? -11.797 1.715 5.5 1 90.12 81 ALA A O 1
ATOM 630 N N . SER A 1 82 ? -14.008 2.232 5.312 1 86.88 82 SER A N 1
ATOM 631 C CA . SER A 1 82 ? -13.734 3.66 5.203 1 86.88 82 SER A CA 1
ATOM 632 C C . SER A 1 82 ? -13.172 4.211 6.512 1 86.88 82 SER A C 1
ATOM 634 O O . SER A 1 82 ? -13.594 3.807 7.594 1 86.88 82 SER A O 1
ATOM 636 N N . ASP A 1 83 ? -12.195 5.086 6.316 1 81.5 83 ASP A N 1
ATOM 637 C CA . ASP A 1 83 ? -11.625 5.703 7.512 1 81.5 83 ASP A CA 1
ATOM 638 C C . ASP A 1 83 ? -12.039 7.168 7.625 1 81.5 83 ASP A C 1
ATOM 640 O O . ASP A 1 83 ? -11.461 7.922 8.406 1 81.5 83 ASP A O 1
ATOM 644 N N . LEU A 1 84 ? -12.984 7.535 6.918 1 81.38 84 LEU A N 1
ATOM 645 C CA . LEU A 1 84 ? -13.453 8.914 7.004 1 81.38 84 LEU A CA 1
ATOM 646 C C . LEU A 1 84 ? -14.109 9.18 8.352 1 81.38 84 LEU A C 1
ATOM 648 O O . LEU A 1 84 ? -14.844 8.336 8.867 1 81.38 84 LEU A O 1
ATOM 652 N N . PRO A 1 85 ? -13.602 10.266 8.891 1 76.88 85 PRO A N 1
ATOM 653 C CA . PRO A 1 85 ? -14.219 10.586 10.18 1 76.88 85 PRO A CA 1
ATOM 654 C C . PRO A 1 85 ? -15.727 10.805 10.07 1 76.88 85 PRO A C 1
ATOM 656 O O . PRO A 1 85 ? -16.219 11.234 9.023 1 76.88 85 PRO A O 1
ATOM 659 N N . GLY A 1 86 ? -16.375 10.352 11.148 1 71.19 86 GLY A N 1
ATOM 660 C CA . GLY A 1 86 ? -17.812 10.594 11.203 1 71.19 86 GLY A CA 1
ATOM 661 C C . GLY A 1 86 ? -18.172 12.07 11.195 1 71.19 86 GLY A C 1
ATOM 662 O O . GLY A 1 86 ? -17.312 12.922 11.414 1 71.19 86 GLY A O 1
ATOM 663 N N . GLU A 1 87 ? -19.297 12.375 10.703 1 65.75 87 GLU A N 1
ATOM 664 C CA . GLU A 1 87 ? -19.797 13.742 10.602 1 65.75 87 GLU A CA 1
ATOM 665 C C . GLU A 1 87 ? -19.625 14.492 11.922 1 65.75 87 GLU A C 1
ATOM 667 O O . GLU A 1 87 ? -19.453 15.711 11.93 1 65.75 87 GLU A O 1
ATOM 672 N N . ASP A 1 88 ? -19.594 13.781 12.93 1 63.97 88 ASP A N 1
ATOM 673 C CA . ASP A 1 88 ? -19.641 14.422 14.234 1 63.97 88 ASP A CA 1
ATOM 674 C C . ASP A 1 88 ? -18.234 14.805 14.703 1 63.97 88 ASP A C 1
ATOM 676 O O . ASP A 1 88 ? -18.062 15.406 15.766 1 63.97 88 ASP A O 1
ATOM 680 N N . THR A 1 89 ? -17.328 14.531 13.883 1 69.31 89 THR A N 1
ATOM 681 C CA . THR A 1 89 ? -15.969 14.836 14.344 1 69.31 89 THR A CA 1
ATOM 682 C C . THR A 1 89 ? -15.484 16.156 13.758 1 69.31 89 THR A C 1
ATOM 684 O O . THR A 1 89 ? -15.961 16.594 12.703 1 69.31 89 THR A O 1
ATOM 687 N N . LYS A 1 90 ? -15.039 17.062 14.594 1 79.38 90 LYS A N 1
ATOM 688 C CA . LYS A 1 90 ? -14.445 18.328 14.141 1 79.38 90 LYS A CA 1
ATOM 689 C C . LYS A 1 90 ? -13.25 18.062 13.227 1 79.38 90 LYS A C 1
ATOM 691 O O . LYS A 1 90 ? -12.375 18.922 13.086 1 79.38 90 LYS A O 1
ATOM 696 N N . ALA A 1 91 ? -13.312 16.938 12.555 1 83.88 91 ALA A N 1
ATOM 697 C CA . ALA A 1 91 ? -12.219 16.625 11.641 1 83.88 91 ALA A CA 1
ATOM 698 C C . ALA A 1 91 ? -12.602 16.922 10.195 1 83.88 91 ALA A C 1
ATOM 700 O O . ALA A 1 91 ? -13.758 16.734 9.805 1 83.88 91 ALA A O 1
ATOM 701 N N . THR A 1 92 ? -11.641 17.547 9.461 1 87.88 92 THR A N 1
ATOM 702 C CA . THR A 1 92 ? -11.836 17.797 8.039 1 87.88 92 THR A CA 1
ATOM 703 C C . THR A 1 92 ? -10.875 16.953 7.207 1 87.88 92 THR A C 1
ATOM 705 O O . THR A 1 92 ? -9.719 16.766 7.586 1 87.88 92 THR A O 1
ATOM 708 N N . VAL A 1 93 ? -11.438 16.422 6.082 1 88.06 93 VAL A N 1
ATOM 709 C CA . VAL A 1 93 ? -10.617 15.656 5.145 1 88.06 93 VAL A CA 1
ATOM 710 C C . VAL A 1 93 ? -10.297 16.516 3.92 1 88.06 93 VAL A C 1
ATOM 712 O O . VAL A 1 93 ? -11.203 17.031 3.27 1 88.06 93 VAL A O 1
ATOM 715 N N . HIS A 1 94 ? -9.023 16.656 3.656 1 90.25 94 HIS A N 1
ATOM 716 C CA . HIS A 1 94 ? -8.602 17.484 2.535 1 90.25 94 HIS A CA 1
ATOM 717 C C . HIS A 1 94 ? -8.203 16.641 1.334 1 90.25 94 HIS A C 1
ATOM 719 O O . HIS A 1 94 ? -8.492 17 0.19 1 90.25 94 HIS A O 1
ATOM 725 N N . ILE A 1 95 ? -7.473 15.594 1.506 1 91.69 95 ILE A N 1
ATOM 726 C CA . ILE A 1 95 ? -7.078 14.641 0.479 1 91.69 95 ILE A CA 1
ATOM 727 C C . ILE A 1 95 ? -7.453 13.227 0.923 1 91.69 95 ILE A C 1
ATOM 729 O O . ILE A 1 95 ? -7.109 12.805 2.029 1 91.69 95 ILE A O 1
ATOM 733 N N . ASP A 1 96 ? -8.219 12.547 0.132 1 92.94 96 ASP A N 1
ATOM 734 C CA . ASP A 1 96 ? -8.617 11.164 0.388 1 92.94 96 ASP A CA 1
ATOM 735 C C . ASP A 1 96 ? -8.375 10.289 -0.84 1 92.94 96 ASP A C 1
ATOM 737 O O . ASP A 1 96 ? -9.266 10.141 -1.685 1 92.94 96 ASP A O 1
ATOM 741 N N . GLU A 1 97 ? -7.195 9.656 -0.884 1 94.56 97 GLU A N 1
ATOM 742 C CA . GLU A 1 97 ? -6.828 8.859 -2.051 1 94.56 97 GLU A CA 1
ATOM 743 C C . GLU A 1 97 ? -6.871 7.371 -1.737 1 94.56 97 GLU A C 1
ATOM 745 O O . GLU A 1 97 ? -6.719 6.535 -2.633 1 94.56 97 GLU A O 1
ATOM 750 N N . ARG A 1 98 ? -7.09 7.039 -0.534 1 93.81 98 ARG A N 1
ATOM 751 C CA . ARG A 1 98 ? -7.059 5.656 -0.073 1 93.81 98 ARG A CA 1
ATOM 752 C C . ARG A 1 98 ? -8.227 4.863 -0.643 1 93.81 98 ARG A C 1
ATOM 754 O O . ARG A 1 98 ? -9.367 5.328 -0.626 1 93.81 98 ARG A O 1
ATOM 761 N N . PHE A 1 99 ? -7.922 3.758 -1.173 1 92.94 99 PHE A N 1
ATOM 762 C CA . PHE A 1 99 ? -9.008 2.859 -1.534 1 92.94 99 PHE A CA 1
ATOM 763 C C . PHE A 1 99 ? -9.812 2.461 -0.302 1 92.94 99 PHE A C 1
ATOM 765 O O . PHE A 1 99 ? -9.242 2.176 0.753 1 92.94 99 PHE A O 1
ATOM 772 N N . ALA A 1 100 ? -11.094 2.494 -0.455 1 93.12 100 ALA A N 1
ATOM 773 C CA . ALA A 1 100 ? -12.016 1.972 0.554 1 93.12 100 ALA A CA 1
ATOM 774 C C . ALA A 1 100 ? -13.117 1.139 -0.089 1 93.12 100 ALA A C 1
ATOM 776 O O . ALA A 1 100 ? -13.664 1.513 -1.132 1 93.12 100 ALA A O 1
ATOM 777 N N . GLY A 1 101 ? -13.43 -0.022 0.521 1 93.19 101 GLY A N 1
ATOM 778 C CA . GLY A 1 101 ? -14.477 -0.906 0.032 1 93.19 101 GLY A CA 1
ATOM 779 C C . GLY A 1 101 ? -14.008 -2.338 -0.154 1 93.19 101 GLY A C 1
ATOM 780 O O . GLY A 1 101 ? -12.938 -2.715 0.331 1 93.19 101 GLY A O 1
ATOM 781 N N . ARG A 1 102 ? -14.953 -3.064 -0.707 1 94.5 102 ARG A N 1
ATOM 782 C CA . ARG A 1 102 ? -14.633 -4.453 -1.016 1 94.5 102 ARG A CA 1
ATOM 783 C C . ARG A 1 102 ? -13.727 -4.547 -2.24 1 94.5 102 ARG A C 1
ATOM 785 O O . ARG A 1 102 ? -13.82 -3.715 -3.148 1 94.5 102 ARG A O 1
ATOM 792 N N . PHE A 1 103 ? -12.867 -5.457 -2.199 1 94.5 103 PHE A N 1
ATOM 793 C CA . PHE A 1 103 ? -12.016 -5.715 -3.354 1 94.5 103 PHE A CA 1
ATOM 794 C C . PHE A 1 103 ? -11.93 -7.207 -3.646 1 94.5 103 PHE A C 1
ATOM 796 O O . PHE A 1 103 ? -12.195 -8.031 -2.77 1 94.5 103 PHE A O 1
ATOM 803 N N . ARG A 1 104 ? -11.617 -7.5 -4.906 1 96.25 104 ARG A N 1
ATOM 804 C CA . ARG A 1 104 ? -11.484 -8.875 -5.383 1 96.25 104 ARG A CA 1
ATOM 805 C C . ARG A 1 104 ? -10.578 -8.938 -6.609 1 96.25 104 ARG A C 1
ATOM 807 O O . ARG A 1 104 ? -10.828 -8.273 -7.613 1 96.25 104 ARG A O 1
ATOM 814 N N . ARG A 1 105 ? -9.516 -9.664 -6.441 1 96.62 105 ARG A N 1
ATOM 815 C CA . ARG A 1 105 ? -8.617 -9.922 -7.562 1 96.62 105 ARG A CA 1
ATOM 816 C C . ARG A 1 105 ? -8.602 -11.406 -7.914 1 96.62 105 ARG A C 1
ATOM 818 O O . ARG A 1 105 ? -8.656 -12.258 -7.027 1 96.62 105 ARG A O 1
ATOM 825 N N . VAL A 1 106 ? -8.492 -11.641 -9.203 1 95.75 106 VAL A N 1
ATOM 826 C CA . VAL A 1 106 ? -8.5 -13.016 -9.688 1 95.75 106 VAL A CA 1
ATOM 827 C C . VAL A 1 106 ? -7.285 -13.258 -10.578 1 95.75 106 VAL A C 1
ATOM 829 O O . VAL A 1 106 ? -7.008 -12.469 -11.484 1 95.75 106 VAL A O 1
ATOM 832 N N . VAL A 1 107 ? -6.562 -14.344 -10.297 1 95.25 107 VAL A N 1
ATOM 833 C CA . VAL A 1 107 ? -5.391 -14.719 -11.078 1 95.25 107 VAL A CA 1
ATOM 834 C C . VAL A 1 107 ? -5.535 -16.156 -11.578 1 95.25 107 VAL A C 1
ATOM 836 O O . VAL A 1 107 ? -5.719 -17.078 -10.773 1 95.25 107 VAL A O 1
ATOM 839 N N . SER A 1 108 ? -5.449 -16.328 -12.828 1 96.06 108 SER A N 1
ATOM 840 C CA . SER A 1 108 ? -5.379 -17.688 -13.375 1 96.06 108 SER A CA 1
ATOM 841 C C . SER A 1 108 ? -3.979 -18.266 -13.219 1 96.06 108 SER A C 1
ATOM 843 O O . SER A 1 108 ? -2.984 -17.594 -13.5 1 96.06 108 SER A O 1
ATOM 845 N N . LEU A 1 109 ? -3.963 -19.531 -12.836 1 95.88 109 LEU A N 1
ATOM 846 C CA . LEU A 1 109 ? -2.678 -20.172 -12.555 1 95.88 109 LEU A CA 1
ATOM 847 C C . LEU A 1 109 ? -2.35 -21.234 -13.586 1 95.88 109 LEU A C 1
ATOM 849 O O . LEU A 1 109 ? -3.252 -21.781 -14.219 1 95.88 109 LEU A O 1
ATOM 853 N N . PRO A 1 110 ? -1 -21.469 -13.688 1 93.56 110 PRO A N 1
ATOM 854 C CA . PRO A 1 110 ? -0.643 -22.594 -14.562 1 93.56 110 PRO A CA 1
ATOM 855 C C . PRO A 1 110 ? -1.09 -23.938 -14.016 1 93.56 110 PRO A C 1
ATOM 857 O O . PRO A 1 110 ? -1.326 -24.078 -12.812 1 93.56 110 PRO A O 1
ATOM 860 N N . ASP A 1 111 ? -1.027 -24.922 -14.883 1 92.06 111 ASP A N 1
ATOM 861 C CA . ASP A 1 111 ? -1.582 -26.234 -14.547 1 92.06 111 ASP A CA 1
ATOM 862 C C . ASP A 1 111 ? -0.631 -27.016 -13.648 1 92.06 111 ASP A C 1
ATOM 864 O O . ASP A 1 111 ? -1.037 -27.984 -13.008 1 92.06 111 ASP A O 1
ATOM 868 N N . ASP A 1 112 ? 0.543 -26.688 -13.586 1 93.06 112 ASP A N 1
ATOM 869 C CA . ASP A 1 112 ? 1.521 -27.516 -12.891 1 93.06 112 ASP A CA 1
ATOM 870 C C . ASP A 1 112 ? 1.733 -27.047 -11.461 1 93.06 112 ASP A C 1
ATOM 872 O O . ASP A 1 112 ? 2.689 -27.453 -10.797 1 93.06 112 ASP A O 1
ATOM 876 N N . VAL A 1 113 ? 0.911 -26.125 -11.047 1 95.12 113 VAL A N 1
ATOM 877 C CA . VAL A 1 113 ? 1.059 -25.703 -9.656 1 95.12 113 VAL A CA 1
ATOM 878 C C . VAL A 1 113 ? 0.5 -26.781 -8.734 1 95.12 113 VAL A C 1
ATOM 880 O O . VAL A 1 113 ? -0.365 -27.562 -9.133 1 95.12 113 VAL A O 1
ATOM 883 N N . ASP A 1 114 ? 1.054 -26.891 -7.48 1 94.44 114 ASP A N 1
ATOM 884 C CA . ASP A 1 114 ? 0.562 -27.797 -6.445 1 94.44 114 ASP A CA 1
ATOM 885 C C . ASP A 1 114 ? -0.317 -27.062 -5.441 1 94.44 114 ASP A C 1
ATOM 887 O O . ASP A 1 114 ? 0.185 -26.297 -4.605 1 94.44 114 ASP A O 1
ATOM 891 N N . PRO A 1 115 ? -1.643 -27.219 -5.469 1 93.31 115 PRO A N 1
ATOM 892 C CA . PRO A 1 115 ? -2.541 -26.469 -4.594 1 93.31 115 PRO A CA 1
ATOM 893 C C . PRO A 1 115 ? -2.324 -26.766 -3.115 1 93.31 115 PRO A C 1
ATOM 895 O O . PRO A 1 115 ? -2.812 -26.031 -2.252 1 93.31 115 PRO A O 1
ATOM 898 N N . ASP A 1 116 ? -1.57 -27.828 -2.77 1 94.12 116 ASP A N 1
ATOM 899 C CA . ASP A 1 116 ? -1.339 -28.203 -1.378 1 94.12 116 ASP A CA 1
ATOM 900 C C . ASP A 1 116 ? -0.073 -27.547 -0.834 1 94.12 116 ASP A C 1
ATOM 902 O O . ASP A 1 116 ? 0.215 -27.641 0.362 1 94.12 116 ASP A O 1
ATOM 906 N N . LYS A 1 117 ? 0.615 -26.984 -1.66 1 95.94 117 LYS A N 1
ATOM 907 C CA . LYS A 1 117 ? 1.854 -26.328 -1.242 1 95.94 117 LYS A CA 1
ATOM 908 C C . LYS A 1 117 ? 1.805 -24.828 -1.511 1 95.94 117 LYS A C 1
ATOM 910 O O . LYS A 1 117 ? 2.535 -24.312 -2.365 1 95.94 117 LYS A O 1
ATOM 915 N N . VAL A 1 118 ? 0.961 -24.203 -0.737 1 97.12 118 VAL A N 1
ATOM 916 C CA . VAL A 1 118 ? 0.733 -22.766 -0.847 1 97.12 118 VAL A CA 1
ATOM 917 C C . VAL A 1 118 ? 1.055 -22.078 0.482 1 97.12 118 VAL A C 1
ATOM 919 O O . VAL A 1 118 ? 0.665 -22.578 1.546 1 97.12 118 VAL A O 1
ATOM 922 N N . THR A 1 119 ? 1.838 -21.031 0.399 1 97.75 119 THR A N 1
ATOM 923 C CA . THR A 1 119 ? 2.08 -20.219 1.576 1 97.75 119 THR A CA 1
ATOM 924 C C . THR A 1 119 ? 1.654 -18.766 1.321 1 97.75 119 THR A C 1
ATOM 926 O O . THR A 1 119 ? 1.699 -18.297 0.184 1 97.75 119 THR A O 1
ATOM 929 N N . ALA A 1 120 ? 1.16 -18.078 2.305 1 97.81 120 ALA A N 1
ATOM 930 C CA . ALA A 1 120 ? 0.785 -16.672 2.252 1 97.81 120 ALA A CA 1
ATOM 931 C C . ALA A 1 120 ? 1.285 -15.922 3.486 1 97.81 120 ALA A C 1
ATOM 933 O O . ALA A 1 120 ? 1.093 -16.375 4.617 1 97.81 120 ALA A O 1
ATOM 934 N N . ARG A 1 121 ? 1.954 -14.812 3.268 1 97.81 121 ARG A N 1
ATOM 935 C CA . ARG A 1 121 ? 2.471 -13.984 4.352 1 97.81 121 ARG A CA 1
ATOM 936 C C . ARG A 1 121 ? 2.184 -12.508 4.098 1 97.81 121 ARG A C 1
ATOM 938 O O . ARG A 1 121 ? 2.314 -12.031 2.969 1 97.81 121 ARG A O 1
ATOM 945 N N . TYR A 1 122 ? 1.75 -11.805 5.133 1 97.38 122 TYR A N 1
ATOM 946 C CA . TYR A 1 122 ? 1.504 -10.367 5.066 1 97.38 122 TYR A CA 1
ATOM 947 C C . TYR A 1 122 ? 2.504 -9.602 5.922 1 97.38 122 TYR A C 1
ATOM 949 O O . TYR A 1 122 ? 2.549 -9.781 7.141 1 97.38 122 TYR A O 1
ATOM 957 N N . ARG A 1 123 ? 3.295 -8.766 5.277 1 96.75 123 ARG A N 1
ATOM 958 C CA . ARG A 1 123 ? 4.285 -7.945 5.965 1 96.75 123 ARG A CA 1
ATOM 959 C C . ARG A 1 123 ? 4.426 -6.582 5.301 1 96.75 123 ARG A C 1
ATOM 961 O O . ARG A 1 123 ? 4.488 -6.488 4.07 1 96.75 123 ARG A O 1
ATOM 968 N N . ASP A 1 124 ? 4.387 -5.555 6.066 1 96.5 124 ASP A N 1
ATOM 969 C CA . ASP A 1 124 ? 4.648 -4.195 5.602 1 96.5 124 ASP A CA 1
ATOM 970 C C . ASP A 1 124 ? 3.689 -3.809 4.477 1 96.5 124 ASP A C 1
ATOM 972 O O . ASP A 1 124 ? 4.098 -3.188 3.492 1 96.5 124 ASP A O 1
ATOM 976 N N . GLY A 1 125 ? 2.498 -4.281 4.609 1 97.56 125 GLY A N 1
ATOM 977 C CA . GLY A 1 125 ? 1.456 -3.896 3.672 1 97.56 125 GLY A CA 1
ATOM 978 C C . GLY A 1 125 ? 1.481 -4.703 2.389 1 97.56 125 GLY A C 1
ATOM 979 O O . GLY A 1 125 ? 0.841 -4.332 1.402 1 97.56 125 GLY A O 1
ATOM 980 N N . VAL A 1 126 ? 2.299 -5.742 2.396 1 98.06 126 VAL A N 1
ATOM 981 C CA . VAL A 1 126 ? 2.426 -6.578 1.206 1 98.06 126 VAL A CA 1
ATOM 982 C C . VAL A 1 126 ? 1.999 -8.008 1.53 1 98.06 126 VAL A C 1
ATOM 984 O O . VAL A 1 126 ? 2.527 -8.625 2.459 1 98.06 126 VAL A O 1
ATOM 987 N N . LEU A 1 127 ? 1.015 -8.531 0.784 1 98.31 127 LEU A N 1
ATOM 988 C CA . LEU A 1 127 ? 0.663 -9.945 0.832 1 98.31 127 LEU A CA 1
ATOM 989 C C . LEU A 1 127 ? 1.45 -10.734 -0.207 1 98.31 127 LEU A C 1
ATOM 991 O O . LEU A 1 127 ? 1.354 -10.461 -1.406 1 98.31 127 LEU A O 1
ATOM 995 N N . HIS A 1 128 ? 2.238 -11.617 0.297 1 98.31 128 HIS A N 1
ATOM 996 C CA . HIS A 1 128 ? 3.01 -12.492 -0.583 1 98.31 128 HIS A CA 1
ATOM 997 C C . HIS A 1 128 ? 2.465 -13.914 -0.568 1 98.31 128 HIS A C 1
ATOM 999 O O . HIS A 1 128 ? 2.412 -14.555 0.486 1 98.31 128 HIS A O 1
ATOM 1005 N N . ILE A 1 129 ? 2.027 -14.398 -1.697 1 98.5 129 ILE A N 1
ATOM 1006 C CA . ILE A 1 129 ? 1.55 -15.766 -1.864 1 98.5 129 ILE A CA 1
ATOM 1007 C C . ILE A 1 129 ? 2.512 -16.547 -2.76 1 98.5 129 ILE A C 1
ATOM 1009 O O . ILE A 1 129 ? 2.85 -16.094 -3.857 1 98.5 129 ILE A O 1
ATOM 1013 N N . SER A 1 130 ? 2.957 -17.672 -2.279 1 98.06 130 SER A N 1
ATOM 1014 C CA . SER A 1 130 ? 3.842 -18.562 -3.023 1 98.06 130 SER A CA 1
ATOM 1015 C C . SER A 1 130 ? 3.201 -19.922 -3.23 1 98.06 130 SER A C 1
ATOM 1017 O O . SER A 1 130 ? 2.73 -20.547 -2.275 1 98.06 130 SER A O 1
ATOM 1019 N N . ILE A 1 131 ? 3.184 -20.344 -4.484 1 97.88 131 ILE A N 1
ATOM 1020 C CA . ILE A 1 131 ? 2.613 -21.641 -4.82 1 97.88 131 ILE A CA 1
ATOM 1021 C C . ILE A 1 131 ? 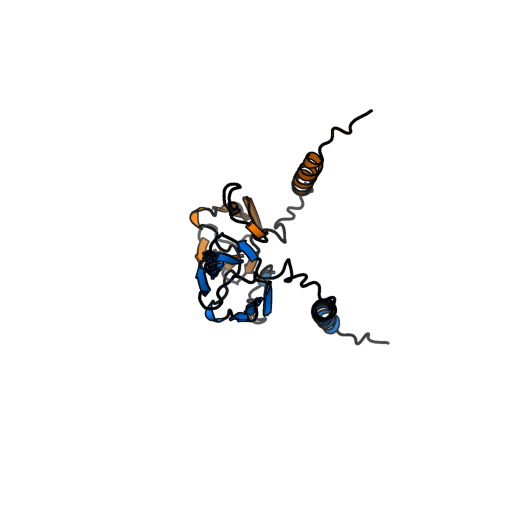3.66 -22.5 -5.527 1 97.88 131 ILE A C 1
ATOM 1023 O O . ILE A 1 131 ? 4.152 -22.141 -6.598 1 97.88 131 ILE A O 1
ATOM 1027 N N . GLN A 1 132 ? 3.953 -23.656 -5.051 1 97.06 132 GLN A N 1
ATOM 1028 C CA . GLN A 1 132 ? 4.973 -24.516 -5.629 1 97.06 132 GLN A CA 1
ATOM 1029 C C . GLN A 1 132 ? 4.445 -25.25 -6.863 1 97.06 132 GLN A C 1
ATOM 1031 O O . GLN A 1 132 ? 3.242 -25.484 -6.988 1 97.06 132 GLN A O 1
ATOM 1036 N N . ARG A 1 133 ? 5.406 -25.453 -7.711 1 93.75 133 ARG A N 1
ATOM 1037 C CA . ARG A 1 133 ? 5.086 -26.266 -8.883 1 93.75 133 ARG A CA 1
ATOM 1038 C C . ARG A 1 133 ? 5.254 -27.75 -8.578 1 93.75 133 ARG A C 1
ATOM 1040 O O . ARG A 1 133 ? 6.07 -28.125 -7.734 1 93.75 133 ARG A O 1
ATOM 1047 N N . ARG A 1 134 ? 4.488 -28.531 -9.344 1 91.31 134 ARG A N 1
ATOM 1048 C CA . ARG A 1 134 ? 4.633 -29.984 -9.203 1 91.31 134 ARG A CA 1
ATOM 1049 C C . ARG A 1 134 ? 5.887 -30.484 -9.914 1 91.31 134 ARG A C 1
ATOM 1051 O O . ARG A 1 134 ? 6.289 -29.906 -10.938 1 91.31 134 ARG A O 1
ATOM 1058 N N . GLU A 1 135 ? 6.773 -31.188 -9.211 1 77.88 135 GLU A N 1
ATOM 1059 C CA . GLU A 1 135 ? 7.957 -31.781 -9.828 1 77.88 135 GLU A CA 1
ATOM 1060 C C . GL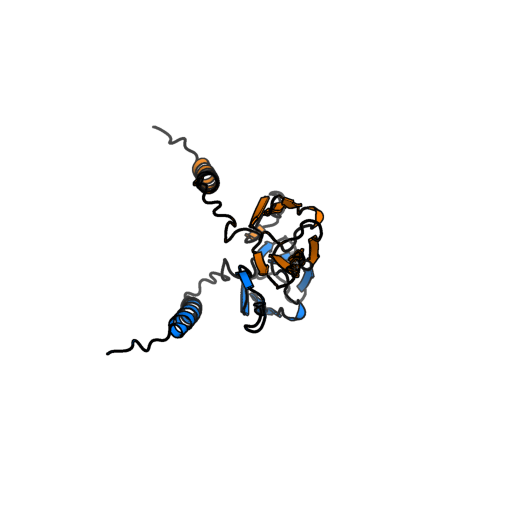U A 1 135 ? 7.59 -32.562 -11.094 1 77.88 135 GLU A C 1
ATOM 1062 O O . GLU A 1 135 ? 6.539 -33.188 -11.156 1 77.88 135 GLU A O 1
ATOM 1067 N N . ALA A 1 136 ? 8.016 -31.953 -12.234 1 64.19 136 ALA A N 1
ATOM 1068 C CA . ALA A 1 136 ? 7.801 -32.719 -13.469 1 64.19 136 ALA A CA 1
ATOM 1069 C C . ALA A 1 136 ? 8.164 -34.188 -13.289 1 64.19 136 ALA A C 1
ATOM 1071 O O . ALA A 1 136 ? 9.172 -34.5 -12.664 1 64.19 136 ALA A O 1
ATOM 1072 N N . ALA A 1 137 ? 7.168 -34.906 -13.367 1 54.94 137 ALA A N 1
ATOM 1073 C CA . ALA A 1 137 ? 7.449 -36.344 -13.398 1 54.94 137 ALA A CA 1
ATOM 1074 C C . ALA A 1 137 ? 8.508 -36.656 -14.445 1 54.94 137 ALA A C 1
ATOM 1076 O O . ALA A 1 137 ? 8.43 -36.188 -15.586 1 54.94 137 ALA A O 1
ATOM 1077 N N . MET A 1 138 ? 9.797 -36.562 -13.977 1 53.94 138 MET A N 1
ATOM 1078 C CA . MET A 1 138 ? 10.852 -37 -14.898 1 53.94 138 MET A CA 1
ATOM 1079 C C . MET A 1 138 ? 10.344 -38.062 -15.852 1 53.94 138 MET A C 1
ATOM 1081 O O . MET A 1 138 ? 9.664 -39 -15.43 1 53.94 138 MET A O 1
ATOM 1085 N N . PRO A 1 139 ? 10.305 -37.75 -17.141 1 55.84 139 PRO A N 1
ATOM 1086 C CA . PRO A 1 139 ? 9.891 -38.781 -18.094 1 55.84 139 PRO A CA 1
ATOM 1087 C C . PRO A 1 139 ? 10.445 -40.156 -17.766 1 55.84 139 PRO A C 1
ATOM 1089 O O . PRO A 1 139 ? 11.586 -40.281 -17.297 1 55.84 139 PRO A O 1
ATOM 1092 N N . ARG A 1 140 ? 9.664 -41.031 -17.359 1 58.72 140 ARG A N 1
ATOM 1093 C CA . ARG A 1 140 ? 10.086 -42.406 -17.109 1 58.72 140 ARG A CA 1
ATOM 1094 C C . ARG A 1 140 ? 10.625 -43.062 -18.375 1 58.72 140 ARG A C 1
ATOM 1096 O O . ARG A 1 140 ? 9.977 -43.031 -19.422 1 58.72 140 ARG A O 1
ATOM 1103 N N . ARG A 1 141 ? 11.898 -43.125 -18.516 1 59.31 141 ARG A N 1
ATOM 1104 C CA . ARG A 1 141 ? 12.492 -43.875 -19.609 1 59.31 141 ARG A CA 1
ATOM 1105 C C . ARG A 1 141 ? 11.969 -45.312 -19.641 1 59.31 141 ARG A C 1
ATOM 1107 O O . ARG A 1 141 ? 12.102 -46.031 -18.656 1 59.31 141 ARG A O 1
ATOM 1114 N N . ILE A 1 142 ? 11.055 -45.438 -20.422 1 59.69 142 ILE A N 1
ATOM 1115 C CA . ILE A 1 142 ? 10.609 -46.812 -20.609 1 59.69 142 ILE A CA 1
ATOM 1116 C C . ILE A 1 142 ? 11.664 -47.594 -21.406 1 59.69 142 ILE A C 1
ATOM 1118 O O . ILE A 1 142 ? 11.969 -47.219 -22.547 1 59.69 142 ILE A O 1
ATOM 1122 N N . ASN A 1 143 ? 12.539 -48.219 -20.766 1 58.66 143 ASN A N 1
ATOM 1123 C CA . ASN A 1 143 ? 13.438 -49.125 -21.484 1 58.66 143 ASN A CA 1
ATOM 1124 C C . ASN A 1 143 ? 12.664 -50.188 -22.266 1 58.66 143 ASN A C 1
ATOM 1126 O O . ASN A 1 143 ? 11.828 -50.906 -21.703 1 58.66 143 ASN A O 1
ATOM 1130 N N . VAL A 1 144 ? 12.5 -49.938 -23.5 1 64.38 144 VAL A N 1
ATOM 1131 C CA . VAL A 1 144 ? 11.938 -51 -24.328 1 64.38 144 VAL A CA 1
ATOM 1132 C C . VAL A 1 144 ? 12.898 -52.156 -24.375 1 64.38 144 VAL A C 1
ATOM 1134 O O . VAL A 1 144 ? 14.094 -52 -24.641 1 64.38 144 VAL A O 1
ATOM 1137 N N . GLN A 1 145 ? 12.672 -53.188 -23.625 1 57.28 145 GLN A N 1
ATOM 1138 C CA . GLN A 1 145 ? 13.398 -54.406 -23.859 1 57.28 145 GLN A CA 1
ATOM 1139 C C . GLN A 1 145 ? 13.031 -55.031 -25.203 1 57.28 145 GLN A C 1
ATOM 1141 O O . GLN A 1 145 ? 11.891 -54.906 -25.656 1 57.28 145 GLN A O 1
ATOM 1146 N N . MET B 1 1 ? 16.203 5.461 -50.75 1 33.09 1 MET B N 1
ATOM 1147 C CA . MET B 1 1 ? 15.469 4.605 -49.812 1 33.09 1 MET B CA 1
ATOM 1148 C C . MET B 1 1 ? 15.672 5.078 -48.375 1 33.09 1 MET B C 1
ATOM 1150 O O . MET B 1 1 ? 16.797 5.051 -47.875 1 33.09 1 MET B O 1
ATOM 1154 N N . TYR B 1 2 ? 15.008 6.168 -47.938 1 36.81 2 TYR B N 1
ATOM 1155 C CA . TYR B 1 2 ? 15.133 7.008 -46.75 1 36.81 2 TYR B CA 1
ATOM 1156 C C . TYR B 1 2 ? 14.68 6.262 -45.5 1 36.81 2 TYR B C 1
ATOM 1158 O O . TYR B 1 2 ? 13.484 6.008 -45.312 1 36.81 2 TYR B O 1
ATOM 1166 N N . ARG B 1 3 ? 15.445 5.188 -45.094 1 35.56 3 ARG B N 1
ATOM 1167 C CA . ARG B 1 3 ? 15.234 4.383 -43.906 1 35.56 3 ARG B CA 1
ATOM 1168 C C . ARG B 1 3 ? 15.031 5.266 -42.656 1 35.56 3 ARG B C 1
ATOM 1170 O O . ARG B 1 3 ? 15.852 6.141 -42.375 1 35.56 3 ARG B O 1
ATOM 1177 N N . SER B 1 4 ? 13.727 5.457 -42.344 1 40.34 4 SER B N 1
ATOM 1178 C CA . SER B 1 4 ? 13.266 6.242 -41.219 1 40.34 4 SER B CA 1
ATOM 1179 C C . SER B 1 4 ? 13.961 5.805 -39.938 1 40.34 4 SER B C 1
ATOM 1181 O O . SER B 1 4 ? 13.852 4.648 -39.5 1 40.34 4 SER B O 1
ATOM 1183 N N . LEU B 1 5 ? 15.156 6.227 -39.688 1 43.94 5 LEU B N 1
ATOM 1184 C CA . LEU B 1 5 ? 16.125 6.066 -38.625 1 43.94 5 LEU B CA 1
ATOM 1185 C C . LEU B 1 5 ? 15.469 6.285 -37.25 1 43.94 5 LEU B C 1
ATOM 1187 O O . LEU B 1 5 ? 16.156 6.367 -36.25 1 43.94 5 LEU B O 1
ATOM 1191 N N . PHE B 1 6 ? 14.281 6.918 -37.312 1 47.09 6 PHE B N 1
ATOM 1192 C CA . PHE B 1 6 ? 13.828 7.207 -35.969 1 47.09 6 PHE B CA 1
ATOM 1193 C C . PHE B 1 6 ? 13.406 5.926 -35.25 1 47.09 6 PHE B C 1
ATOM 1195 O O . PHE B 1 6 ? 12.43 5.289 -35.656 1 47.09 6 PHE B O 1
ATOM 1202 N N . PRO B 1 7 ? 14.305 5.285 -34.5 1 48.5 7 PRO B N 1
ATOM 1203 C CA . PRO B 1 7 ? 14 4.02 -33.844 1 48.5 7 PRO B CA 1
ATOM 1204 C C . PRO B 1 7 ? 12.781 4.117 -32.906 1 48.5 7 PRO B C 1
ATOM 1206 O O . PRO B 1 7 ? 12.477 5.191 -32.406 1 48.5 7 PRO B O 1
ATOM 1209 N N . HIS B 1 8 ? 11.875 3.172 -33.031 1 51.62 8 HIS B N 1
ATOM 1210 C CA . HIS B 1 8 ? 10.672 2.951 -32.25 1 51.62 8 HIS B CA 1
ATOM 1211 C C . HIS B 1 8 ? 10.938 3.203 -30.75 1 51.62 8 HIS B C 1
ATOM 1213 O O . HIS B 1 8 ? 10.008 3.514 -30 1 51.62 8 HIS B O 1
ATOM 1219 N N . ASP B 1 9 ? 12.203 3.096 -30.344 1 50.28 9 ASP B N 1
ATOM 1220 C CA . ASP B 1 9 ? 12.594 3.297 -28.953 1 50.28 9 ASP B CA 1
ATOM 1221 C C . ASP B 1 9 ? 12.602 4.781 -28.594 1 50.28 9 ASP B C 1
ATOM 1223 O O . ASP B 1 9 ? 12.461 5.145 -27.422 1 50.28 9 ASP B O 1
ATOM 1227 N N . MET B 1 10 ? 12.797 5.609 -29.594 1 53.44 10 MET B N 1
ATOM 1228 C CA . MET B 1 10 ? 12.812 7.051 -29.359 1 53.44 10 MET B CA 1
ATOM 1229 C C . MET B 1 10 ? 11.414 7.562 -29.016 1 53.44 10 MET B C 1
ATOM 1231 O O . MET B 1 10 ? 11.266 8.547 -28.281 1 53.44 10 MET B O 1
ATOM 1235 N N . PHE B 1 11 ? 10.312 6.941 -29.516 1 54.19 11 PHE B N 1
ATOM 1236 C CA . PHE B 1 11 ? 8.969 7.418 -29.219 1 54.19 11 PHE B CA 1
ATOM 1237 C C . PHE B 1 11 ? 8.578 7.051 -27.781 1 54.19 11 PHE B C 1
ATOM 1239 O O . PHE B 1 11 ? 7.883 7.812 -27.109 1 54.19 11 PHE B O 1
ATOM 1246 N N . ALA B 1 12 ? 9.086 5.918 -27.281 1 54.41 12 ALA B N 1
ATOM 1247 C CA . ALA B 1 12 ? 8.836 5.555 -25.891 1 54.41 12 ALA B CA 1
ATOM 1248 C C . ALA B 1 12 ? 9.594 6.465 -24.938 1 54.41 12 ALA B C 1
ATOM 1250 O O . ALA B 1 12 ? 9.078 6.844 -23.875 1 54.41 12 ALA B O 1
ATOM 1251 N N . GLU B 1 13 ? 10.797 6.848 -25.281 1 52.94 13 GLU B N 1
ATOM 1252 C CA . GLU B 1 13 ? 11.562 7.801 -24.484 1 52.94 13 GLU B CA 1
ATOM 1253 C C . GLU B 1 13 ? 10.977 9.203 -24.578 1 52.94 13 GLU B C 1
ATOM 1255 O O . GLU B 1 13 ? 10.906 9.93 -23.594 1 52.94 13 GLU B O 1
ATOM 1260 N N . LEU B 1 14 ? 10.484 9.57 -25.672 1 57.38 14 LEU B N 1
ATOM 1261 C CA . LEU B 1 14 ? 9.844 10.859 -25.859 1 57.38 14 LEU B CA 1
ATOM 1262 C C . LEU B 1 14 ? 8.5 10.914 -25.125 1 57.38 14 LEU B C 1
ATOM 1264 O O . LEU B 1 14 ? 8.156 11.93 -24.516 1 57.38 14 LEU B O 1
ATOM 1268 N N . ASP B 1 15 ? 7.707 9.805 -25.094 1 54.69 15 ASP B N 1
ATOM 1269 C CA . ASP B 1 15 ? 6.48 9.727 -24.312 1 54.69 15 ASP B CA 1
ATOM 1270 C C . ASP B 1 15 ? 6.785 9.797 -22.812 1 54.69 15 ASP B C 1
ATOM 1272 O O . ASP B 1 15 ? 6.066 10.453 -22.062 1 54.69 15 ASP B O 1
ATOM 1276 N N . ARG B 1 16 ? 7.957 9.227 -22.297 1 53.09 16 ARG B N 1
ATOM 1277 C CA . ARG B 1 16 ? 8.43 9.359 -20.922 1 53.09 16 ARG B CA 1
ATOM 1278 C C . ARG B 1 16 ? 8.891 10.781 -20.641 1 53.09 16 ARG B C 1
ATOM 1280 O O . ARG B 1 16 ? 8.562 11.352 -19.594 1 53.09 16 ARG B O 1
ATOM 1287 N N . LEU B 1 17 ? 9.602 11.328 -21.547 1 50.53 17 LEU B N 1
ATOM 1288 C CA . LEU B 1 17 ? 10.039 12.703 -21.391 1 50.53 17 LEU B CA 1
ATOM 1289 C C . LEU B 1 17 ? 8.859 13.672 -21.484 1 50.53 17 LEU B C 1
ATOM 1291 O O . LEU B 1 17 ? 8.758 14.617 -20.703 1 50.53 17 LEU B O 1
ATOM 1295 N N . GLN B 1 18 ? 7.887 13.484 -22.391 1 52.72 18 GLN B N 1
ATOM 1296 C CA . GLN B 1 18 ? 6.688 14.312 -22.5 1 52.72 18 GLN B CA 1
ATOM 1297 C C . GLN B 1 18 ? 5.809 14.188 -21.266 1 52.72 18 GLN B C 1
ATOM 1299 O O . GLN B 1 18 ? 5.23 15.172 -20.812 1 52.72 18 GLN B O 1
ATOM 1304 N N . ARG B 1 19 ? 5.699 13.047 -20.656 1 49.22 19 ARG B N 1
ATOM 1305 C CA . ARG B 1 19 ? 5.012 12.922 -19.375 1 49.22 19 ARG B CA 1
ATOM 1306 C C . ARG B 1 19 ? 5.785 13.625 -18.266 1 49.22 19 ARG B C 1
ATOM 1308 O O . ARG B 1 19 ? 5.195 14.289 -17.422 1 49.22 19 ARG B O 1
ATOM 1315 N N . GLU B 1 20 ? 7.148 13.547 -18.359 1 46.78 20 GLU B N 1
ATOM 1316 C CA . GLU B 1 20 ? 7.969 14.305 -17.406 1 46.78 20 GLU B CA 1
ATOM 1317 C C . GLU B 1 20 ? 7.941 15.797 -17.734 1 46.78 20 GLU B C 1
ATOM 1319 O O . GLU B 1 20 ? 7.863 16.625 -16.828 1 46.78 20 GLU B O 1
ATOM 1324 N N . MET B 1 21 ? 8.094 16.141 -18.938 1 46.28 21 MET B N 1
ATOM 1325 C CA . MET B 1 21 ? 8.031 17.531 -19.359 1 46.28 21 MET B CA 1
ATOM 1326 C C . MET B 1 21 ? 6.637 18.109 -19.156 1 46.28 21 MET B C 1
ATOM 1328 O O . MET B 1 21 ? 6.484 19.234 -18.688 1 46.28 21 MET B O 1
ATOM 1332 N N . ASN B 1 22 ? 5.547 17.453 -19.656 1 46.56 22 ASN B N 1
ATOM 1333 C CA . ASN B 1 22 ? 4.203 17.906 -19.328 1 46.56 22 ASN B CA 1
ATOM 1334 C C . ASN B 1 22 ? 4.004 18.016 -17.812 1 46.56 22 ASN B C 1
ATOM 1336 O O . ASN B 1 22 ? 3.289 18.891 -17.328 1 46.56 22 ASN B O 1
ATOM 1340 N N . ARG B 1 23 ? 4.734 17.188 -17 1 42.56 23 ARG B N 1
ATOM 1341 C CA . ARG B 1 23 ? 4.793 17.422 -15.562 1 42.56 23 ARG B CA 1
ATOM 1342 C C . ARG B 1 23 ? 5.637 18.656 -15.25 1 42.56 23 ARG B C 1
ATOM 1344 O O . ARG B 1 23 ? 5.309 19.422 -14.344 1 42.56 23 ARG B O 1
ATOM 1351 N N . ALA B 1 24 ? 6.766 18.828 -15.914 1 37.03 24 ALA B N 1
ATOM 1352 C CA . ALA B 1 24 ? 7.633 19.969 -15.656 1 37.03 24 ALA B CA 1
ATOM 1353 C C . ALA B 1 24 ? 7.023 21.266 -16.219 1 37.03 24 ALA B C 1
ATOM 1355 O O . ALA B 1 24 ? 7.191 22.328 -15.633 1 37.03 24 ALA B O 1
ATOM 1356 N N . PHE B 1 25 ? 6.617 21.391 -17.438 1 40.72 25 PHE B N 1
ATOM 1357 C CA . PHE B 1 25 ? 6.125 22.625 -18.016 1 40.72 25 PHE B CA 1
ATOM 1358 C C . PHE B 1 25 ? 4.734 22.969 -17.5 1 40.72 25 PHE B C 1
ATOM 1360 O O . PHE B 1 25 ? 4.125 23.953 -17.922 1 40.72 25 PHE B O 1
ATOM 1367 N N . ASP B 1 26 ? 3.928 22.141 -16.969 1 39.31 26 ASP B N 1
ATOM 1368 C CA . ASP B 1 26 ? 2.879 22.812 -16.203 1 39.31 26 ASP B CA 1
ATOM 1369 C C . ASP B 1 26 ? 3.475 23.75 -15.164 1 39.31 26 ASP B C 1
ATOM 1371 O O . ASP B 1 26 ? 3.689 23.344 -14.016 1 39.31 26 ASP B O 1
ATOM 1375 N N . LEU B 1 27 ? 4.391 24.734 -15.523 1 34.16 27 LEU B N 1
ATOM 1376 C CA . LEU B 1 27 ? 4.922 25.906 -14.836 1 34.16 27 LEU B CA 1
ATOM 1377 C C . LEU B 1 27 ? 3.791 26.812 -14.375 1 34.16 27 LEU B C 1
ATOM 1379 O O . LEU B 1 27 ? 4.035 27.969 -13.977 1 34.16 27 LEU B O 1
ATOM 1383 N N . SER B 1 28 ? 2.666 27.078 -15.023 1 36.69 28 SER B N 1
ATOM 1384 C CA . SER B 1 28 ? 1.913 28.109 -14.297 1 36.69 28 SER B CA 1
ATOM 1385 C C . SER B 1 28 ? 2.037 27.906 -12.789 1 36.69 28 SER B C 1
ATOM 1387 O O . SER B 1 28 ? 1.96 26.781 -12.297 1 36.69 28 SER B O 1
ATOM 1389 N N . PRO B 1 29 ? 2.631 29.062 -12.078 1 33.62 29 PRO B N 1
ATOM 1390 C CA . PRO B 1 29 ? 2.877 29.125 -10.641 1 33.62 29 PRO B CA 1
ATOM 1391 C C . PRO B 1 29 ? 1.763 28.469 -9.828 1 33.62 29 PRO B C 1
ATOM 1393 O O . PRO B 1 29 ? 1.731 28.594 -8.602 1 33.62 29 PRO B O 1
ATOM 1396 N N . SER B 1 30 ? 0.454 28.75 -10.297 1 32.5 30 SER B N 1
ATOM 1397 C CA . SER B 1 30 ? -0.438 28.188 -9.281 1 32.5 30 SER B CA 1
ATOM 1398 C C . SER B 1 30 ? 0.136 26.906 -8.68 1 32.5 30 SER B C 1
ATOM 1400 O O . SER B 1 30 ? 0.559 26.016 -9.406 1 32.5 30 SER B O 1
ATOM 1402 N N . ILE B 1 31 ? 0.925 27.109 -7.57 1 32.59 31 ILE B N 1
ATOM 1403 C CA . ILE B 1 31 ? 1.248 26.125 -6.551 1 32.59 31 ILE B CA 1
ATOM 1404 C C . ILE B 1 31 ? 0.275 24.938 -6.641 1 32.59 31 ILE B C 1
ATOM 1406 O O . ILE B 1 31 ? -0.719 24.891 -5.914 1 32.59 31 ILE B O 1
ATOM 1410 N N . ARG B 1 32 ? -0.375 24.969 -7.633 1 34.44 32 ARG B N 1
ATOM 1411 C CA . ARG B 1 32 ? -1.122 23.719 -7.82 1 34.44 32 ARG B CA 1
ATOM 1412 C C . ARG B 1 32 ? -0.303 22.516 -7.379 1 34.44 32 ARG B C 1
ATOM 1414 O O . ARG B 1 32 ? 0.707 22.188 -8 1 34.44 32 ARG B O 1
ATOM 1421 N N . GLY B 1 33 ? -0.046 22.406 -5.957 1 38.41 33 GLY B N 1
ATOM 1422 C CA . GLY B 1 33 ? 0.378 21.359 -5.047 1 38.41 33 GLY B CA 1
ATOM 1423 C C . GLY B 1 33 ? 0.673 20.047 -5.746 1 38.41 33 GLY B C 1
ATOM 1424 O O . GLY B 1 33 ? 0.923 20.016 -6.953 1 38.41 33 GLY B O 1
ATOM 1425 N N . LEU B 1 34 ? -0.052 18.906 -5.012 1 41.22 34 LEU B N 1
ATOM 1426 C CA . LEU B 1 34 ? -0.32 17.5 -4.703 1 41.22 34 LEU B CA 1
ATOM 1427 C C . LEU B 1 34 ? -0.636 16.719 -5.973 1 41.22 34 LEU B C 1
ATOM 1429 O O . LEU B 1 34 ? -1.665 16.953 -6.609 1 41.22 34 LEU B O 1
ATOM 1433 N N . SER B 1 35 ? 0.214 16.672 -6.711 1 47.06 35 SER B N 1
ATOM 1434 C CA . SER B 1 35 ? -0.006 15.648 -7.727 1 47.06 35 SER B CA 1
ATOM 1435 C C . SER B 1 35 ? -1.042 14.625 -7.266 1 47.06 35 SER B C 1
ATOM 1437 O O . SER B 1 35 ? -0.72 13.703 -6.512 1 47.06 35 SER B O 1
ATOM 1439 N N . ARG B 1 36 ? -2.23 15.047 -7.156 1 56.62 36 ARG B N 1
ATOM 1440 C CA . ARG B 1 36 ? -3.334 14.109 -7.008 1 56.62 36 ARG B CA 1
ATOM 1441 C C . ARG B 1 36 ? -3.123 12.875 -7.887 1 56.62 36 ARG B C 1
ATOM 1443 O O . ARG B 1 36 ? -2.699 12.992 -9.039 1 56.62 36 ARG B O 1
ATOM 1450 N N . GLY B 1 37 ? -2.957 11.883 -7.309 1 71.25 37 GLY B N 1
ATOM 1451 C CA . GLY B 1 37 ? -2.984 10.617 -8.031 1 71.25 37 GLY B CA 1
ATOM 1452 C C . GLY B 1 37 ? -1.612 9.992 -8.195 1 71.25 37 GLY B C 1
ATOM 1453 O O . GLY B 1 37 ? -1.444 9.047 -8.961 1 71.25 37 GLY B O 1
ATOM 1454 N N . GLY B 1 38 ? -0.644 10.523 -7.363 1 88.75 38 GLY B N 1
ATOM 1455 C CA . GLY B 1 38 ? 0.655 9.891 -7.496 1 88.75 38 GLY B CA 1
ATOM 1456 C C . GLY B 1 38 ? 0.956 8.906 -6.379 1 88.75 38 GLY B C 1
ATOM 1457 O O . GLY B 1 38 ? 0.105 8.656 -5.52 1 88.75 38 GLY B O 1
ATOM 1458 N N . PHE B 1 39 ? 2.068 8.273 -6.602 1 94.94 39 PHE B N 1
ATOM 1459 C CA . PHE B 1 39 ? 2.529 7.387 -5.539 1 94.94 39 PHE B CA 1
ATOM 1460 C C . PHE B 1 39 ? 3.322 8.156 -4.496 1 94.94 39 PHE B C 1
ATOM 1462 O O . PHE B 1 39 ? 4.121 9.031 -4.836 1 94.94 39 PHE B O 1
ATOM 1469 N N . PRO B 1 40 ? 3.215 7.855 -3.186 1 97.38 40 PRO B N 1
ATOM 1470 C CA . PRO B 1 40 ? 2.129 7.008 -2.686 1 97.38 40 PRO B CA 1
ATOM 1471 C C . PRO B 1 40 ? 0.791 7.742 -2.617 1 97.38 40 PRO B C 1
ATOM 1473 O O . PRO B 1 40 ? 0.761 8.969 -2.525 1 97.38 40 PRO B O 1
ATOM 1476 N N . ALA B 1 41 ? -0.335 6.969 -2.766 1 96.19 41 ALA B N 1
ATOM 1477 C CA . ALA B 1 41 ? -1.625 7.551 -2.404 1 96.19 41 ALA B CA 1
ATOM 1478 C C . ALA B 1 41 ? -1.597 8.109 -0.986 1 96.19 41 ALA B C 1
ATOM 1480 O O . ALA B 1 41 ? -0.912 7.574 -0.113 1 96.19 41 ALA B O 1
ATOM 1481 N N . MET B 1 42 ? -2.377 9.227 -0.757 1 97 42 MET B N 1
ATOM 1482 C CA . MET B 1 42 ? -2.312 9.867 0.551 1 97 42 MET B CA 1
ATOM 1483 C C . MET B 1 42 ? -3.705 10.25 1.039 1 97 42 MET B C 1
ATOM 1485 O O . MET B 1 42 ? -4.602 10.508 0.232 1 97 42 MET B O 1
ATOM 1489 N N . ASN B 1 43 ? -3.906 10.211 2.344 1 96.19 43 ASN B N 1
ATOM 1490 C CA . ASN B 1 43 ? -4.977 10.914 3.035 1 96.19 43 ASN B CA 1
ATOM 1491 C C . ASN B 1 43 ? -4.434 12.055 3.891 1 96.19 43 ASN B C 1
ATOM 1493 O O . ASN B 1 43 ? -3.434 11.891 4.59 1 96.19 43 ASN B O 1
ATOM 1497 N N . VAL B 1 44 ? -5.031 13.188 3.734 1 95.88 44 VAL B N 1
ATOM 1498 C CA . VAL B 1 44 ? -4.656 14.344 4.547 1 95.88 44 VAL B CA 1
ATOM 1499 C C . VAL B 1 44 ? -5.898 14.922 5.223 1 95.88 44 VAL B C 1
ATOM 1501 O O . VAL B 1 44 ? -6.906 15.188 4.566 1 95.88 44 VAL B O 1
ATOM 1504 N N . GLY B 1 45 ? -5.809 14.984 6.531 1 93.88 45 GLY B N 1
ATOM 1505 C CA . GLY B 1 45 ? -6.895 15.586 7.293 1 93.88 45 GLY B CA 1
ATOM 1506 C C . GLY B 1 45 ? -6.414 16.438 8.453 1 93.88 45 GLY B C 1
ATOM 1507 O O . GLY B 1 45 ? -5.219 16.438 8.766 1 93.88 45 GLY B O 1
ATOM 1508 N N . ASN B 1 46 ? -7.359 17.172 8.961 1 92.69 46 ASN B N 1
ATOM 1509 C CA . ASN B 1 46 ? -7.074 18.016 10.125 1 92.69 46 ASN B CA 1
ATOM 1510 C C . ASN B 1 46 ? -8 17.672 11.297 1 92.69 46 ASN B C 1
ATOM 1512 O O . ASN B 1 46 ? -9.156 17.297 11.086 1 92.69 46 ASN B O 1
ATOM 1516 N N . THR B 1 47 ? -7.469 17.75 12.508 1 90.88 47 THR B N 1
ATOM 1517 C CA . THR B 1 47 ? -8.219 17.812 13.758 1 90.88 47 THR B CA 1
ATOM 1518 C C . THR B 1 47 ? -8.031 19.156 14.438 1 90.88 47 THR B C 1
ATOM 1520 O O . THR B 1 47 ? -7.223 19.984 13.992 1 90.88 47 THR B O 1
ATOM 1523 N N . PRO B 1 48 ? -8.844 19.391 15.484 1 89 48 PRO B N 1
ATOM 1524 C CA . PRO B 1 48 ? -8.602 20.641 16.203 1 89 48 PRO B CA 1
ATOM 1525 C C . PRO B 1 48 ? -7.188 20.734 16.766 1 89 48 PRO B C 1
ATOM 1527 O O . PRO B 1 48 ? -6.672 21.828 16.969 1 89 48 PRO B O 1
ATOM 1530 N N . ARG B 1 49 ? -6.5 19.641 16.844 1 92.56 49 ARG B N 1
ATOM 1531 C CA . ARG B 1 49 ? -5.227 19.672 17.562 1 92.56 49 ARG B CA 1
ATOM 1532 C C . ARG B 1 49 ? -4.074 19.297 16.641 1 92.56 49 ARG B C 1
ATOM 1534 O O . ARG B 1 49 ? -2.906 19.469 16.984 1 92.56 49 ARG B O 1
ATOM 1541 N N . SER B 1 50 ? -4.41 18.766 15.508 1 95.06 50 SER B N 1
ATOM 1542 C CA . SER B 1 50 ? -3.312 18.25 14.695 1 95.06 50 SER B CA 1
ATOM 1543 C C . SER B 1 50 ? -3.695 18.203 13.227 1 95.06 50 SER B C 1
ATOM 1545 O O . SER B 1 50 ? -4.879 18.25 12.883 1 95.06 50 SER B O 1
ATOM 1547 N N . VAL B 1 51 ? -2.715 18.172 12.344 1 95.88 51 VAL B N 1
ATOM 1548 C CA . VAL B 1 51 ? -2.816 17.719 10.953 1 95.88 51 VAL B CA 1
ATO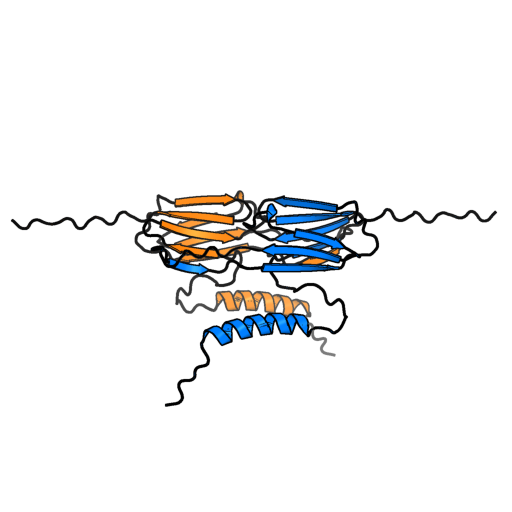M 1549 C C . VAL B 1 51 ? -2.316 16.281 10.828 1 95.88 51 VAL B C 1
ATOM 1551 O O . VAL B 1 51 ? -1.248 15.945 11.344 1 95.88 51 VAL B O 1
ATOM 1554 N N . GLU B 1 52 ? -3.119 15.484 10.195 1 96.56 52 GLU B N 1
ATOM 1555 C CA . GLU B 1 52 ? -2.801 14.07 10.055 1 96.56 52 GLU B CA 1
ATOM 1556 C C . GLU B 1 52 ? -2.613 13.695 8.586 1 96.56 52 GLU B C 1
ATOM 1558 O O . GLU B 1 52 ? -3.486 13.953 7.754 1 96.56 52 GLU B O 1
ATOM 1563 N N . ILE B 1 53 ? -1.423 13.086 8.234 1 97.06 53 ILE B N 1
ATOM 1564 C CA . ILE B 1 53 ? -1.116 12.641 6.883 1 97.06 53 ILE B CA 1
ATOM 1565 C C . ILE B 1 53 ? -0.828 11.141 6.883 1 97.06 53 ILE B C 1
ATOM 1567 O O . ILE B 1 53 ? -0.008 10.664 7.668 1 97.06 53 ILE B O 1
ATOM 1571 N N . TYR B 1 54 ? -1.546 10.461 6.066 1 97.31 54 TYR B N 1
ATOM 1572 C CA . TYR B 1 54 ? -1.29 9.039 5.824 1 97.31 54 TYR B CA 1
ATOM 1573 C C . TYR B 1 54 ? -0.814 8.812 4.395 1 97.31 54 TYR B C 1
ATOM 1575 O O . TYR B 1 54 ? -1.484 9.211 3.439 1 97.31 54 TYR B O 1
ATOM 1583 N N . ALA B 1 55 ? 0.35 8.281 4.219 1 97.5 55 ALA B N 1
ATOM 1584 C CA . ALA B 1 55 ? 0.862 7.855 2.92 1 97.5 55 ALA B CA 1
ATOM 1585 C C . ALA B 1 55 ? 0.89 6.332 2.811 1 97.5 55 ALA B C 1
ATOM 1587 O O . ALA B 1 55 ? 1.426 5.652 3.688 1 97.5 55 ALA B O 1
ATOM 1588 N N . PHE B 1 56 ? 0.314 5.801 1.774 1 97.62 56 PHE B N 1
ATOM 1589 C CA . PHE B 1 56 ? 0.178 4.359 1.596 1 97.62 56 PHE B CA 1
ATOM 1590 C C . PHE B 1 56 ? 1.27 3.824 0.678 1 97.62 56 PHE B C 1
ATOM 1592 O O . PHE B 1 56 ? 1.13 3.855 -0.546 1 97.62 56 PHE B O 1
ATOM 1599 N N . ALA B 1 57 ? 2.324 3.338 1.34 1 97.62 57 ALA B N 1
ATOM 1600 C CA . ALA B 1 57 ? 3.566 2.957 0.67 1 97.62 57 ALA B CA 1
ATOM 1601 C C . ALA B 1 57 ? 3.98 1.538 1.05 1 97.62 57 ALA B C 1
ATOM 1603 O O . ALA B 1 57 ? 5 1.34 1.713 1 97.62 57 ALA B O 1
ATOM 1604 N N . PRO B 1 58 ? 3.256 0.55 0.543 1 97.88 58 PRO B N 1
ATOM 1605 C CA . PRO B 1 58 ? 3.561 -0.829 0.934 1 97.88 58 PRO B CA 1
ATOM 1606 C C . PRO B 1 58 ? 4.934 -1.289 0.447 1 97.88 58 PRO B C 1
ATOM 1608 O O . PRO B 1 58 ? 5.297 -1.049 -0.708 1 97.88 58 PRO B O 1
ATOM 1611 N N . GLY B 1 59 ? 5.645 -1.961 1.305 1 96.19 59 GLY B N 1
ATOM 1612 C CA . GLY B 1 59 ? 6.875 -2.652 0.958 1 96.19 59 GLY B CA 1
ATOM 1613 C C . GLY B 1 59 ? 8.07 -1.724 0.836 1 96.19 59 GLY B C 1
ATOM 1614 O O . GLY B 1 59 ? 9.117 -2.119 0.327 1 96.19 59 GLY B O 1
ATOM 1615 N N . ILE B 1 60 ? 7.887 -0.487 1.198 1 96 60 ILE B N 1
ATOM 1616 C CA . ILE B 1 60 ? 9.008 0.445 1.139 1 96 60 ILE B CA 1
ATOM 1617 C C . ILE B 1 60 ? 9.836 0.339 2.418 1 96 60 ILE B C 1
ATOM 1619 O O . ILE B 1 60 ? 9.289 0.196 3.512 1 96 60 ILE B O 1
ATOM 1623 N N . ASP B 1 61 ? 11.141 0.412 2.23 1 94.19 61 ASP B N 1
ATOM 1624 C CA . ASP B 1 61 ? 12.016 0.544 3.391 1 94.19 61 ASP B CA 1
ATOM 1625 C C . ASP B 1 61 ? 11.867 1.922 4.035 1 94.19 61 ASP B C 1
ATOM 1627 O O . ASP B 1 61 ? 12.18 2.939 3.41 1 94.19 61 ASP B O 1
ATOM 1631 N N . PRO B 1 62 ? 11.477 1.901 5.27 1 94.94 62 PRO B N 1
ATOM 1632 C CA . PRO B 1 62 ? 11.266 3.207 5.898 1 94.94 62 PRO B CA 1
ATOM 1633 C C . PRO B 1 62 ? 12.516 4.082 5.883 1 94.94 62 PRO B C 1
ATOM 1635 O O . PRO B 1 62 ? 12.414 5.312 5.836 1 94.94 62 PRO B O 1
ATOM 1638 N N . ALA B 1 63 ? 13.672 3.514 5.961 1 94.81 63 ALA B N 1
ATOM 1639 C CA . ALA B 1 63 ? 14.922 4.27 5.957 1 94.81 63 ALA B CA 1
ATOM 1640 C C . ALA B 1 63 ? 15.117 5 4.633 1 94.81 63 ALA B C 1
ATOM 1642 O O . ALA B 1 63 ? 15.93 5.918 4.539 1 94.81 63 ALA B O 1
ATOM 1643 N N . SER B 1 64 ? 14.352 4.547 3.623 1 94.69 64 SER B N 1
ATOM 1644 C CA . SER B 1 64 ? 14.484 5.156 2.305 1 94.69 64 SER B CA 1
ATOM 1645 C C . SER B 1 64 ? 13.492 6.301 2.121 1 94.69 64 SER B C 1
ATOM 1647 O O . SER B 1 64 ? 13.445 6.922 1.057 1 94.69 64 SER B O 1
ATOM 1649 N N . ILE B 1 65 ? 12.727 6.602 3.057 1 97.12 65 ILE B N 1
ATOM 1650 C CA . ILE B 1 65 ? 11.742 7.676 2.973 1 97.12 65 ILE B CA 1
ATOM 1651 C C . ILE B 1 65 ? 12.297 8.938 3.627 1 97.12 65 ILE B C 1
ATOM 1653 O O . ILE B 1 65 ? 12.797 8.891 4.754 1 97.12 65 ILE B O 1
ATOM 1657 N N . ASP B 1 66 ? 12.25 10.031 2.895 1 97.69 66 ASP B N 1
ATOM 1658 C CA . ASP B 1 66 ? 12.648 11.352 3.393 1 97.69 66 ASP B CA 1
ATOM 1659 C C . ASP B 1 66 ? 11.422 12.234 3.643 1 97.69 66 ASP B C 1
ATOM 1661 O O . ASP B 1 66 ? 10.594 12.422 2.748 1 97.69 66 ASP B O 1
ATOM 1665 N N . VAL B 1 67 ? 11.266 12.656 4.855 1 97.75 67 VAL B N 1
ATOM 1666 C CA . VAL B 1 67 ? 10.18 13.57 5.227 1 97.75 67 VAL B CA 1
ATOM 1667 C C . VAL B 1 67 ? 10.766 14.906 5.668 1 97.75 67 VAL B C 1
ATOM 1669 O O . VAL B 1 67 ? 11.539 14.977 6.625 1 97.75 67 VAL B O 1
ATOM 1672 N N . GLN B 1 68 ? 10.359 15.945 4.965 1 97.25 68 GLN B N 1
ATOM 1673 C CA . GLN B 1 68 ? 10.867 17.281 5.27 1 97.25 68 GLN B CA 1
ATOM 1674 C C . GLN B 1 68 ? 9.719 18.266 5.465 1 97.25 68 GLN B C 1
ATOM 1676 O O . GLN B 1 68 ? 8.727 18.234 4.734 1 97.25 68 GLN B O 1
ATOM 1681 N N . LEU B 1 69 ? 9.852 19.016 6.473 1 95.69 69 LEU B N 1
ATOM 1682 C CA . LEU B 1 69 ? 8.914 20.109 6.711 1 95.69 69 LEU B CA 1
ATOM 1683 C C . LEU B 1 69 ? 9.633 21.453 6.723 1 95.69 69 LEU B C 1
ATOM 1685 O O . LEU B 1 69 ? 10.5 21.688 7.562 1 95.69 69 LEU B O 1
ATOM 1689 N N . GLU B 1 70 ? 9.289 22.281 5.777 1 90.88 70 GLU B N 1
ATOM 1690 C CA . GLU B 1 70 ? 9.898 23.609 5.688 1 90.88 70 GLU B CA 1
ATOM 1691 C C . GLU B 1 70 ? 8.906 24.641 5.164 1 90.88 70 GLU B C 1
ATOM 1693 O O . GLU B 1 70 ? 8.242 24.406 4.152 1 90.88 70 GLU B O 1
ATOM 1698 N N . GLN B 1 71 ? 8.828 25.719 5.934 1 90.56 71 GLN B N 1
ATOM 1699 C CA . GLN B 1 71 ? 8.047 26.875 5.5 1 90.56 71 GLN B CA 1
ATOM 1700 C C . GLN B 1 71 ? 6.613 26.453 5.16 1 90.56 71 GLN B C 1
ATOM 1702 O O . GLN B 1 71 ? 6.102 26.797 4.094 1 90.56 71 GLN B O 1
ATOM 1707 N N . GLY B 1 72 ? 6.07 25.672 5.953 1 92.44 72 GLY B N 1
ATOM 1708 C CA . GLY B 1 72 ? 4.656 25.344 5.832 1 92.44 72 GLY B CA 1
ATOM 1709 C C . GLY B 1 72 ? 4.383 24.281 4.785 1 92.44 72 GLY B C 1
ATOM 1710 O O . GLY B 1 72 ? 3.229 24.062 4.406 1 92.44 72 GLY B O 1
ATOM 1711 N N . VAL B 1 73 ? 5.402 23.703 4.246 1 95.69 73 VAL B N 1
ATOM 1712 C CA . VAL B 1 73 ? 5.25 22.688 3.213 1 95.69 73 VAL B CA 1
ATOM 1713 C C . VAL B 1 73 ? 5.863 21.359 3.688 1 95.69 73 VAL B C 1
ATOM 1715 O O . VAL B 1 73 ? 7 21.344 4.168 1 95.69 73 VAL B O 1
ATOM 1718 N N . LEU B 1 74 ? 5.109 20.344 3.629 1 96.62 74 LEU B N 1
ATOM 1719 C CA . LEU B 1 74 ? 5.602 19 3.932 1 96.62 74 LEU B CA 1
ATOM 1720 C C . LEU B 1 74 ? 5.945 18.25 2.652 1 96.62 74 LEU B C 1
ATOM 1722 O O . LEU B 1 74 ? 5.137 18.203 1.722 1 96.62 74 LEU B O 1
ATOM 1726 N N . ILE B 1 75 ? 7.133 17.75 2.582 1 97.06 75 ILE B N 1
ATOM 1727 C CA . ILE B 1 75 ? 7.57 16.953 1.438 1 97.06 75 ILE B CA 1
ATOM 1728 C C . ILE B 1 75 ? 7.824 15.508 1.876 1 97.06 75 ILE B C 1
ATOM 1730 O O . ILE B 1 75 ? 8.531 15.266 2.857 1 97.06 75 ILE B O 1
ATOM 1734 N N . VAL B 1 76 ? 7.219 14.594 1.235 1 97.5 76 VAL B N 1
ATOM 1735 C CA . VAL B 1 76 ? 7.492 13.172 1.406 1 97.5 76 VAL B CA 1
ATOM 1736 C C . VAL B 1 76 ? 8.094 12.602 0.121 1 97.5 76 VAL B C 1
ATOM 1738 O O . VAL B 1 76 ? 7.453 12.633 -0.934 1 97.5 76 VAL B O 1
ATOM 1741 N N . ALA B 1 77 ? 9.305 12.164 0.25 1 97.44 77 ALA B N 1
ATOM 1742 C CA . ALA B 1 77 ? 9.992 11.688 -0.951 1 97.44 77 ALA B CA 1
ATOM 1743 C C . ALA B 1 77 ? 10.742 10.383 -0.675 1 97.44 77 ALA B C 1
ATOM 1745 O O . ALA B 1 77 ? 11.031 10.062 0.479 1 97.44 77 ALA B O 1
ATOM 1746 N N . GLY B 1 78 ? 11.047 9.633 -1.73 1 96.06 78 GLY B N 1
ATOM 1747 C CA . GLY B 1 78 ? 11.797 8.391 -1.654 1 96.06 78 GLY B CA 1
ATOM 1748 C C . GLY B 1 78 ? 11.93 7.691 -2.994 1 96.06 78 GLY B C 1
ATOM 1749 O O . GLY B 1 78 ? 11.695 8.297 -4.043 1 96.06 78 GLY B O 1
ATOM 1750 N N . GLU B 1 79 ? 12.406 6.492 -2.826 1 93.12 79 GLU B N 1
ATOM 1751 C CA . GLU B 1 79 ? 12.562 5.684 -4.031 1 93.12 79 GLU B CA 1
ATOM 1752 C C . GLU B 1 79 ? 12.242 4.219 -3.76 1 93.12 79 GLU B C 1
ATOM 1754 O O . GLU B 1 79 ? 12.625 3.674 -2.723 1 93.12 79 GLU B O 1
ATOM 1759 N N . ARG B 1 80 ? 11.492 3.689 -4.66 1 93.88 80 ARG B N 1
ATOM 1760 C CA . ARG B 1 80 ? 11.266 2.248 -4.664 1 93.88 80 ARG B CA 1
ATOM 1761 C C . ARG B 1 80 ? 11.977 1.584 -5.84 1 93.88 80 ARG B C 1
ATOM 1763 O O . ARG B 1 80 ? 11.586 1.785 -6.996 1 93.88 80 ARG B O 1
ATOM 1770 N N . ALA B 1 81 ? 12.883 0.783 -5.543 1 90.44 81 ALA B N 1
ATOM 1771 C CA . ALA B 1 81 ? 13.648 0.105 -6.59 1 90.44 81 ALA B CA 1
ATOM 1772 C C . ALA B 1 81 ? 12.773 -0.894 -7.344 1 90.44 81 ALA B C 1
ATOM 1774 O O . ALA B 1 81 ? 11.836 -1.459 -6.777 1 90.44 81 ALA B O 1
ATOM 1775 N N . SER B 1 82 ? 13.125 -1.061 -8.609 1 87 82 SER B N 1
ATOM 1776 C CA . SER B 1 82 ? 12.438 -2.088 -9.391 1 87 82 SER B CA 1
ATOM 1777 C C . SER B 1 82 ? 12.719 -3.48 -8.836 1 87 82 SER B C 1
ATOM 1779 O O . SER B 1 82 ? 13.836 -3.762 -8.391 1 87 82 SER B O 1
ATOM 1781 N N . ASP B 1 83 ? 11.648 -4.273 -8.844 1 81.56 83 ASP B N 1
ATOM 1782 C CA . ASP B 1 83 ? 11.844 -5.645 -8.375 1 81.56 83 ASP B CA 1
ATOM 1783 C C . ASP B 1 83 ? 11.773 -6.637 -9.539 1 81.56 83 ASP B C 1
ATOM 1785 O O . ASP B 1 83 ? 11.656 -7.844 -9.32 1 81.56 83 ASP B O 1
ATOM 1789 N N . LEU B 1 84 ? 11.875 -6.168 -10.68 1 81.25 84 LEU B N 1
ATOM 1790 C CA . LEU B 1 84 ? 11.852 -7.062 -11.828 1 81.25 84 LEU B CA 1
ATOM 1791 C C . LEU B 1 84 ? 13.117 -7.918 -11.875 1 81.25 84 LEU B C 1
ATOM 1793 O O . LEU B 1 84 ? 14.211 -7.43 -11.602 1 81.25 84 LEU B O 1
ATOM 1797 N N . PRO B 1 85 ? 12.797 -9.195 -11.992 1 76.75 85 PRO B N 1
ATOM 1798 C CA . PRO B 1 85 ? 13.977 -10.062 -12.07 1 76.75 85 PRO B CA 1
ATOM 1799 C C . PRO B 1 85 ? 14.898 -9.703 -13.234 1 76.75 85 PRO B C 1
ATOM 1801 O O . PRO B 1 85 ? 14.438 -9.211 -14.266 1 76.75 85 PRO B O 1
ATOM 1804 N N . GLY B 1 86 ? 16.188 -9.867 -12.938 1 70.69 86 GLY B N 1
ATOM 1805 C CA . GLY B 1 86 ? 17.156 -9.656 -14 1 70.69 86 GLY B CA 1
ATOM 1806 C C . GLY B 1 86 ? 16.969 -10.594 -15.172 1 70.69 86 GLY B C 1
ATOM 1807 O O . GLY B 1 86 ? 16.25 -11.594 -15.07 1 70.69 86 GLY B O 1
ATOM 1808 N N . GLU B 1 87 ? 17.344 -10.18 -16.312 1 65.38 87 GLU B N 1
ATOM 1809 C CA . GLU B 1 87 ? 17.234 -10.953 -17.547 1 65.38 87 GLU B CA 1
ATOM 1810 C C . GLU B 1 87 ? 17.75 -12.375 -17.359 1 65.38 87 GLU B C 1
ATOM 1812 O O . GLU B 1 87 ? 17.281 -13.305 -18.031 1 65.38 87 GLU B O 1
ATOM 1817 N N . ASP B 1 88 ? 18.594 -12.508 -16.469 1 63.75 88 ASP B N 1
ATOM 1818 C CA . ASP B 1 88 ? 19.281 -13.789 -16.359 1 63.75 88 ASP B CA 1
ATOM 1819 C C . ASP B 1 88 ? 18.5 -14.766 -15.5 1 63.75 88 ASP B C 1
ATOM 1821 O O . ASP B 1 88 ? 18.891 -15.922 -15.328 1 63.75 88 ASP B O 1
ATOM 1825 N N . THR B 1 89 ? 17.406 -14.305 -15.07 1 69.06 89 THR B N 1
ATOM 1826 C CA . THR B 1 89 ? 16.672 -15.203 -14.195 1 69.06 89 THR B CA 1
ATOM 1827 C C . THR B 1 89 ? 15.562 -15.922 -14.961 1 69.06 89 THR B C 1
ATOM 1829 O O . THR B 1 89 ? 15.086 -15.422 -15.984 1 69.06 89 THR B O 1
ATOM 1832 N N . LYS B 1 90 ? 15.523 -17.234 -14.898 1 79.38 90 LYS B N 1
ATOM 1833 C CA . LYS B 1 90 ? 14.445 -18.016 -15.5 1 79.38 90 LYS B CA 1
ATOM 1834 C C . LYS B 1 90 ? 13.086 -17.609 -14.938 1 79.38 90 LYS B C 1
ATOM 1836 O O . LYS B 1 90 ? 12.133 -18.391 -14.969 1 79.38 90 LYS B O 1
ATOM 1841 N N . ALA B 1 91 ? 13.023 -16.344 -14.547 1 84 91 ALA B N 1
ATOM 1842 C CA . ALA B 1 91 ? 11.758 -15.875 -14.016 1 84 91 ALA B CA 1
ATOM 1843 C C . ALA B 1 91 ? 10.992 -15.047 -15.047 1 84 91 ALA B C 1
ATOM 1845 O O . ALA B 1 91 ? 11.602 -14.328 -15.844 1 84 91 ALA B O 1
ATOM 1846 N N . THR B 1 92 ? 9.664 -15.305 -15.125 1 88 92 THR B N 1
ATOM 1847 C CA . THR B 1 92 ? 8.797 -14.523 -16 1 88 92 THR B CA 1
ATOM 1848 C C . THR B 1 92 ? 7.832 -13.672 -15.18 1 88 92 THR B C 1
ATOM 1850 O O . THR B 1 92 ? 7.328 -14.117 -14.148 1 88 92 THR B O 1
ATOM 1853 N N . VAL B 1 93 ? 7.652 -12.414 -15.68 1 88.25 93 VAL B N 1
ATOM 1854 C CA . VAL B 1 93 ? 6.695 -11.508 -15.055 1 88.25 93 VAL B CA 1
ATOM 1855 C C . VAL B 1 93 ? 5.422 -11.438 -15.891 1 88.25 93 VAL B C 1
ATOM 1857 O O . VAL B 1 93 ? 5.477 -11.133 -17.094 1 88.25 93 VAL B O 1
ATOM 1860 N N . HIS B 1 94 ? 4.309 -11.734 -15.258 1 90.44 94 HIS B N 1
ATOM 1861 C CA . HIS B 1 94 ? 3.039 -11.742 -15.977 1 90.44 94 HIS B CA 1
ATOM 1862 C C . HIS B 1 94 ? 2.229 -10.484 -15.672 1 90.44 94 HIS B C 1
ATOM 1864 O O . HIS B 1 94 ? 1.578 -9.93 -16.562 1 90.44 94 HIS B O 1
ATOM 1870 N N . ILE B 1 95 ? 2.129 -10.055 -14.469 1 92 95 ILE B N 1
ATOM 1871 C CA . ILE B 1 95 ? 1.47 -8.828 -14.031 1 92 95 ILE B CA 1
ATOM 1872 C C . ILE B 1 95 ? 2.434 -8 -13.188 1 92 95 ILE B C 1
ATOM 1874 O O . ILE B 1 95 ? 3.027 -8.508 -12.234 1 92 95 ILE B O 1
ATOM 1878 N N . ASP B 1 96 ? 2.662 -6.785 -13.578 1 93.06 96 ASP B N 1
ATOM 1879 C CA . ASP B 1 96 ? 3.514 -5.852 -12.844 1 93.06 96 ASP B CA 1
ATOM 1880 C C . ASP B 1 96 ? 2.807 -4.516 -12.641 1 93.06 96 ASP B C 1
ATOM 1882 O O . ASP B 1 96 ? 2.924 -3.609 -13.469 1 93.06 96 ASP B O 1
ATOM 1886 N N . GLU B 1 97 ? 2.127 -4.387 -11.492 1 94.69 97 GLU B N 1
ATOM 1887 C CA . GLU B 1 97 ? 1.347 -3.182 -11.219 1 94.69 97 GLU B CA 1
ATOM 1888 C C . GLU B 1 97 ? 2.02 -2.312 -10.164 1 94.69 97 GLU B C 1
ATOM 1890 O O . GLU B 1 97 ? 1.57 -1.196 -9.891 1 94.69 97 GLU B O 1
ATOM 1895 N N . ARG B 1 98 ? 3.055 -2.771 -9.602 1 93.75 98 ARG B N 1
ATOM 1896 C CA . ARG B 1 98 ? 3.744 -2.092 -8.516 1 93.75 98 ARG B CA 1
ATOM 1897 C C . ARG B 1 98 ? 4.43 -0.822 -9 1 93.75 98 ARG B C 1
ATOM 1899 O O . ARG B 1 98 ? 5.105 -0.833 -10.039 1 93.75 98 ARG B O 1
ATOM 1906 N N . PHE B 1 99 ? 4.184 0.224 -8.328 1 93 99 PHE B N 1
ATOM 1907 C CA . PHE B 1 99 ? 4.98 1.412 -8.617 1 93 99 PHE B CA 1
ATOM 1908 C C . PHE B 1 99 ? 6.461 1.144 -8.375 1 93 99 PHE B C 1
ATOM 1910 O O . PHE B 1 99 ? 6.824 0.507 -7.379 1 93 99 PHE B O 1
ATOM 1917 N N . ALA B 1 100 ? 7.266 1.589 -9.281 1 93.25 100 ALA B N 1
ATOM 1918 C CA . ALA B 1 100 ? 8.719 1.584 -9.117 1 93.25 100 ALA B CA 1
ATOM 1919 C C . ALA B 1 100 ? 9.32 2.91 -9.57 1 93.25 100 ALA B C 1
ATOM 1921 O O . ALA B 1 100 ? 8.914 3.475 -10.586 1 93.25 100 ALA B O 1
ATOM 1922 N N . GLY B 1 101 ? 10.281 3.438 -8.789 1 93.25 101 GLY B N 1
ATOM 1923 C CA . GLY B 1 101 ? 10.953 4.684 -9.109 1 93.25 101 GLY B CA 1
ATOM 1924 C C . GLY B 1 101 ? 10.914 5.691 -7.973 1 93.25 101 GLY B C 1
ATOM 1925 O O . GLY B 1 101 ? 10.578 5.344 -6.84 1 93.25 101 GLY B O 1
ATOM 1926 N N . ARG B 1 102 ? 11.43 6.836 -8.359 1 94.56 102 ARG B N 1
ATOM 1927 C CA . ARG B 1 102 ? 11.406 7.926 -7.391 1 94.56 102 ARG B CA 1
ATOM 1928 C C . ARG B 1 102 ? 10 8.508 -7.262 1 94.56 102 ARG B C 1
ATOM 1930 O O . ARG B 1 102 ? 9.234 8.516 -8.227 1 94.56 102 ARG B O 1
ATOM 1937 N N . PHE B 1 103 ? 9.688 8.883 -6.105 1 94.69 103 PHE B N 1
ATOM 1938 C CA . PHE B 1 103 ? 8.414 9.555 -5.871 1 94.69 103 PHE B CA 1
ATOM 1939 C C . PHE B 1 103 ? 8.602 10.781 -4.988 1 94.69 103 PHE B C 1
ATOM 1941 O O . PHE B 1 103 ? 9.594 10.883 -4.266 1 94.69 103 PHE B O 1
ATOM 1948 N N . ARG B 1 104 ? 7.645 11.695 -5.125 1 96.38 104 ARG B N 1
ATOM 1949 C CA . ARG B 1 104 ? 7.641 12.938 -4.359 1 96.38 104 ARG B CA 1
ATOM 1950 C C . ARG B 1 104 ? 6.23 13.5 -4.234 1 96.38 104 ARG B C 1
ATOM 1952 O O . ARG B 1 104 ? 5.562 13.742 -5.242 1 96.38 104 ARG B O 1
ATOM 1959 N N . ARG B 1 105 ? 5.797 13.586 -3.014 1 96.62 105 ARG B N 1
ATOM 1960 C CA . ARG B 1 105 ? 4.516 14.227 -2.729 1 96.62 105 ARG B CA 1
ATOM 1961 C C . ARG B 1 105 ? 4.707 15.508 -1.921 1 96.62 105 ARG B C 1
ATOM 1963 O O . ARG B 1 105 ? 5.574 15.57 -1.05 1 96.62 105 ARG B O 1
ATOM 1970 N N . VAL B 1 106 ? 3.846 16.453 -2.234 1 95.81 106 VAL B N 1
ATOM 1971 C CA . VAL B 1 106 ? 3.943 17.75 -1.562 1 95.81 106 VAL B CA 1
ATOM 1972 C C . VAL B 1 106 ? 2.582 18.141 -0.991 1 95.81 106 VAL B C 1
ATOM 1974 O O . VAL B 1 106 ? 1.566 18.078 -1.688 1 95.81 106 VAL B O 1
ATOM 1977 N N . VAL B 1 107 ? 2.586 18.516 0.294 1 95.19 107 VAL B N 1
ATOM 1978 C CA . VAL B 1 107 ? 1.365 18.938 0.974 1 95.19 107 VAL B CA 1
ATOM 1979 C C . VAL B 1 107 ? 1.567 20.328 1.588 1 95.19 107 VAL B C 1
ATOM 1981 O O . VAL B 1 107 ? 2.488 20.531 2.383 1 95.19 107 VAL B O 1
ATOM 1984 N N . SER B 1 108 ? 0.736 21.234 1.229 1 96.12 108 SER B N 1
ATOM 1985 C CA . SER B 1 108 ? 0.73 22.516 1.907 1 96.12 108 SER B CA 1
ATOM 1986 C C . SER B 1 108 ? 0.022 22.438 3.256 1 96.12 108 SER B C 1
ATOM 1988 O O . SER B 1 108 ? -1.058 21.844 3.359 1 96.12 108 SER B O 1
ATOM 1990 N N . LEU B 1 109 ? 0.621 23.094 4.223 1 95.88 109 LEU B N 1
ATOM 1991 C CA . LEU B 1 109 ? 0.091 22.984 5.578 1 95.88 109 LEU B CA 1
ATOM 1992 C C . LEU B 1 109 ? -0.494 24.312 6.043 1 95.88 109 LEU B C 1
ATOM 1994 O O . LEU B 1 109 ? -0.108 25.375 5.547 1 95.88 109 LEU B O 1
ATOM 1998 N N . PRO B 1 110 ? -1.436 24.156 7.023 1 93.62 110 PRO B N 1
ATOM 1999 C CA . PRO B 1 110 ? -1.93 25.406 7.605 1 93.62 110 PRO B CA 1
ATOM 2000 C C . PRO B 1 110 ? -0.863 26.141 8.406 1 93.62 110 PRO B C 1
ATOM 2002 O O . PRO B 1 110 ? 0.121 25.547 8.836 1 93.62 110 PRO B O 1
ATOM 2005 N N . ASP B 1 111 ? -1.182 27.375 8.695 1 92.12 111 ASP B N 1
ATOM 2006 C CA . ASP B 1 111 ? -0.193 28.266 9.312 1 92.12 111 ASP B CA 1
ATOM 2007 C C . ASP B 1 111 ? -0.047 27.969 10.805 1 92.12 111 ASP B C 1
ATOM 2009 O O . ASP B 1 111 ? 0.941 28.359 11.422 1 92.12 111 ASP B O 1
ATOM 2013 N N . ASP B 1 112 ? -0.921 27.359 11.391 1 93.06 112 ASP B N 1
ATOM 2014 C CA . ASP B 1 112 ? -0.914 27.234 12.844 1 93.06 112 ASP B CA 1
ATOM 2015 C C . ASP B 1 112 ? -0.27 25.906 13.273 1 93.06 112 ASP B C 1
ATOM 2017 O O . ASP B 1 112 ? -0.385 25.5 14.43 1 93.06 112 ASP B O 1
ATOM 2021 N N . VAL B 1 113 ? 0.309 25.219 12.32 1 95.12 113 VAL B N 1
ATOM 2022 C CA . VAL B 1 113 ? 0.991 24 12.734 1 95.12 113 VAL B CA 1
ATOM 2023 C C . VAL B 1 113 ? 2.297 24.344 13.438 1 95.12 113 VAL B C 1
ATOM 2025 O O . VAL B 1 113 ? 2.871 25.406 13.203 1 95.12 113 VAL B O 1
ATOM 2028 N N . ASP B 1 114 ? 2.746 23.469 14.383 1 94.44 114 ASP B N 1
ATOM 2029 C CA . ASP B 1 114 ? 4.027 23.594 15.07 1 94.44 114 ASP B CA 1
ATOM 2030 C C . ASP B 1 114 ? 5.082 22.688 14.445 1 94.44 114 ASP B C 1
ATOM 2032 O O . ASP B 1 114 ? 5.047 21.469 14.641 1 94.44 114 ASP B O 1
ATOM 2036 N N . PRO B 1 115 ? 6.043 23.203 13.672 1 93.25 115 PRO B N 1
ATOM 2037 C CA . PRO B 1 115 ? 7.02 22.359 12.969 1 93.25 115 PRO B CA 1
ATOM 2038 C C . PRO B 1 115 ? 7.918 21.578 13.922 1 93.25 115 PRO B C 1
ATOM 2040 O O . PRO B 1 115 ? 8.609 20.656 13.492 1 93.25 115 PRO B O 1
ATOM 2043 N N . ASP B 1 116 ? 7.922 21.891 15.227 1 94.06 116 ASP B N 1
ATOM 2044 C CA . ASP B 1 116 ? 8.773 21.203 16.188 1 94.06 116 ASP B CA 1
ATOM 2045 C C . ASP B 1 116 ? 8.047 20.016 16.828 1 94.06 116 ASP B C 1
ATOM 2047 O O . ASP B 1 116 ? 8.648 19.234 17.562 1 94.06 116 ASP B O 1
ATOM 2051 N N . LYS B 1 117 ? 6.867 19.938 16.562 1 95.94 117 LYS B N 1
ATOM 2052 C CA . LYS B 1 117 ? 6.082 18.844 17.125 1 95.94 117 LYS B CA 1
ATOM 2053 C C . LYS B 1 117 ? 5.5 17.953 16.031 1 95.94 117 LYS B C 1
ATOM 2055 O O . LYS B 1 117 ? 4.285 17.922 15.828 1 95.94 117 LYS B O 1
ATOM 2060 N N . VAL B 1 118 ? 6.41 17.266 15.398 1 97.06 118 VAL B N 1
ATOM 2061 C CA . VAL B 1 118 ? 6.074 16.375 14.289 1 97.06 118 VAL B CA 1
ATOM 2062 C C . VAL B 1 118 ? 6.516 14.945 14.617 1 97.06 118 VAL B C 1
ATOM 2064 O O . VAL B 1 118 ? 7.625 14.734 15.117 1 97.06 118 VAL B O 1
ATOM 2067 N N . THR B 1 119 ? 5.617 14.039 14.445 1 97.75 119 THR B N 1
ATOM 2068 C CA . THR B 1 119 ? 5.973 12.625 14.562 1 97.75 119 THR B CA 1
ATOM 2069 C C . THR B 1 119 ? 5.684 11.883 13.258 1 97.75 119 THR B C 1
ATOM 2071 O O . THR B 1 119 ? 4.77 12.258 12.523 1 97.75 119 THR B O 1
ATOM 2074 N N . ALA B 1 120 ? 6.469 10.906 12.906 1 97.81 120 ALA B N 1
ATOM 2075 C CA . ALA B 1 120 ? 6.277 10.047 11.742 1 97.81 120 ALA B CA 1
ATOM 2076 C C . ALA B 1 120 ? 6.508 8.586 12.102 1 97.81 120 ALA B C 1
ATOM 2078 O O . ALA B 1 120 ? 7.512 8.242 12.734 1 97.81 120 ALA B O 1
ATOM 2079 N N . ARG B 1 121 ? 5.582 7.742 11.742 1 97.81 121 ARG B N 1
ATOM 2080 C CA . ARG B 1 121 ? 5.68 6.309 12 1 97.81 121 ARG B CA 1
ATOM 2081 C C . ARG B 1 121 ? 5.281 5.504 10.766 1 97.81 121 ARG B C 1
ATOM 2083 O O . ARG B 1 121 ? 4.316 5.848 10.078 1 97.81 121 ARG B O 1
ATOM 2090 N N . TYR B 1 122 ? 6.043 4.465 10.469 1 97.44 122 TYR B N 1
ATOM 2091 C CA . TYR B 1 122 ? 5.746 3.557 9.367 1 97.44 122 TYR B CA 1
ATOM 2092 C C . TYR B 1 122 ? 5.375 2.172 9.891 1 97.44 122 TYR B C 1
ATOM 2094 O O . TYR B 1 122 ? 6.188 1.508 10.539 1 97.44 122 TYR B O 1
ATOM 2102 N N . ARG B 1 123 ? 4.164 1.745 9.594 1 96.75 123 ARG B N 1
ATOM 2103 C CA . ARG B 1 123 ? 3.682 0.429 10 1 96.75 123 ARG B CA 1
ATOM 2104 C C . ARG B 1 123 ? 2.754 -0.161 8.945 1 96.75 123 ARG B C 1
ATOM 2106 O O . ARG B 1 123 ? 1.884 0.535 8.414 1 96.75 123 ARG B O 1
ATOM 2113 N N . ASP B 1 124 ? 2.977 -1.368 8.602 1 96.5 124 ASP B N 1
ATOM 2114 C CA . ASP B 1 124 ? 2.094 -2.117 7.707 1 96.5 124 ASP B CA 1
ATOM 2115 C C . ASP B 1 124 ? 1.922 -1.396 6.371 1 96.5 124 ASP B C 1
ATOM 2117 O O . ASP B 1 124 ? 0.815 -1.332 5.836 1 96.5 124 ASP B O 1
ATOM 2121 N N . GLY B 1 125 ? 2.99 -0.793 5.957 1 97.56 125 GLY B N 1
ATOM 2122 C CA . GLY B 1 125 ? 2.996 -0.164 4.645 1 97.56 125 GLY B CA 1
ATOM 2123 C C . GLY B 1 125 ? 2.377 1.221 4.645 1 97.56 125 GLY B C 1
ATOM 2124 O O . GLY B 1 125 ? 2.074 1.77 3.584 1 97.56 125 GLY B O 1
ATOM 2125 N N . VAL B 1 126 ? 2.113 1.727 5.832 1 98.06 126 VAL B N 1
ATOM 2126 C CA . VAL B 1 126 ? 1.494 3.043 5.957 1 98.06 126 VAL B CA 1
ATOM 2127 C C . VAL B 1 126 ? 2.422 3.979 6.727 1 98.06 126 VAL B C 1
ATOM 2129 O O . VAL B 1 126 ? 2.836 3.672 7.848 1 98.06 126 VAL B O 1
ATOM 2132 N N . LEU B 1 127 ? 2.781 5.113 6.113 1 98.31 127 LEU B N 1
ATOM 2133 C CA . LEU B 1 127 ? 3.475 6.195 6.809 1 98.31 127 LEU B CA 1
ATOM 2134 C C . LEU B 1 127 ? 2.479 7.188 7.395 1 98.31 127 LEU B C 1
ATOM 2136 O O . LEU B 1 127 ? 1.686 7.785 6.66 1 98.31 127 LEU B O 1
ATOM 2140 N N . HIS B 1 128 ? 2.506 7.27 8.672 1 98.31 128 HIS B N 1
ATOM 2141 C CA . HIS B 1 128 ? 1.648 8.219 9.367 1 98.31 128 HIS B CA 1
ATOM 2142 C C . HIS B 1 128 ? 2.459 9.391 9.922 1 98.31 128 HIS B C 1
ATOM 2144 O O . HIS B 1 128 ? 3.365 9.188 10.734 1 98.31 128 HIS B O 1
ATOM 2150 N N . ILE B 1 129 ? 2.18 10.57 9.477 1 98.5 129 ILE B N 1
ATOM 2151 C CA . ILE B 1 129 ? 2.807 11.797 9.969 1 98.5 129 ILE B CA 1
ATOM 2152 C C . ILE B 1 129 ? 1.778 12.641 10.711 1 98.5 129 ILE B C 1
ATOM 2154 O O . ILE B 1 129 ? 0.699 12.922 10.188 1 98.5 129 ILE B O 1
ATOM 2158 N N . SER B 1 130 ? 2.098 13 11.914 1 98.06 130 SER B N 1
ATOM 2159 C CA . SER B 1 130 ? 1.255 13.844 12.75 1 98.06 130 SER B CA 1
ATOM 2160 C C . SER B 1 130 ? 1.97 15.141 13.117 1 98.06 130 SER B C 1
ATOM 2162 O O . SER B 1 130 ? 3.102 15.117 13.602 1 98.06 130 SER B O 1
ATOM 2164 N N . ILE B 1 131 ? 1.289 16.25 12.852 1 97.88 131 ILE B N 1
ATOM 2165 C CA . ILE B 1 131 ? 1.853 17.562 13.172 1 97.88 131 ILE B CA 1
ATOM 2166 C C . ILE B 1 131 ? 0.911 18.312 14.109 1 97.88 131 ILE B C 1
ATOM 2168 O O . ILE B 1 131 ? -0.238 18.594 13.75 1 97.88 131 ILE B O 1
ATOM 2172 N N . GLN B 1 132 ? 1.351 18.75 15.227 1 97.06 132 GLN B N 1
ATOM 2173 C CA . GLN B 1 132 ? 0.516 19.438 16.203 1 97.06 132 GLN B CA 1
ATOM 2174 C C . GLN B 1 132 ? 0.296 20.891 15.812 1 97.06 132 GLN B C 1
ATOM 2176 O O . GLN B 1 132 ? 1.127 21.484 15.117 1 97.06 132 GLN B O 1
ATOM 2181 N N . ARG B 1 133 ? -0.872 21.312 16.219 1 93.81 133 ARG B N 1
ATOM 2182 C CA . ARG B 1 133 ? -1.169 22.734 16.031 1 93.81 133 ARG B CA 1
ATOM 2183 C C . ARG B 1 133 ? -0.655 23.562 17.203 1 93.81 133 ARG B C 1
ATOM 2185 O O . ARG B 1 133 ? -0.564 23.047 18.328 1 93.81 133 ARG B O 1
ATOM 2192 N N . ARG B 1 134 ? -0.387 24.828 16.875 1 91.25 134 ARG B N 1
ATOM 2193 C CA . ARG B 1 134 ? 0.022 25.734 17.938 1 91.25 134 ARG B CA 1
ATOM 2194 C C . ARG B 1 134 ? -1.177 26.172 18.781 1 91.25 134 ARG B C 1
ATOM 2196 O O . ARG B 1 134 ? -2.287 26.297 18.25 1 91.25 134 ARG B O 1
ATOM 2203 N N . GLU B 1 135 ? -1.137 25.953 20.109 1 77.81 135 GLU B N 1
ATOM 2204 C CA . GLU B 1 135 ? -2.199 26.422 21 1 77.81 135 GLU B CA 1
ATOM 2205 C C . GLU B 1 135 ? -2.547 27.875 20.719 1 77.81 135 GLU B C 1
ATOM 2207 O O . GLU B 1 135 ? -1.666 28.688 20.422 1 77.81 135 GLU B O 1
ATOM 2212 N N . ALA B 1 136 ? -3.779 28.047 20.141 1 64.44 136 ALA B N 1
ATOM 2213 C CA . ALA B 1 136 ? -4.223 29.422 19.969 1 64.44 136 ALA B CA 1
ATOM 2214 C C . ALA B 1 136 ? -3.934 30.25 21.203 1 64.44 136 ALA B C 1
ATOM 2216 O O . ALA B 1 136 ? -4.141 29.797 22.328 1 64.44 136 ALA B O 1
ATOM 2217 N N . ALA B 1 137 ? -3.086 31.125 20.984 1 54.97 137 ALA B N 1
ATOM 2218 C CA . ALA B 1 137 ? -2.891 32.094 22.062 1 54.97 137 ALA B CA 1
ATOM 2219 C C . ALA B 1 137 ? -4.223 32.688 22.516 1 54.97 137 ALA B C 1
ATOM 2221 O O . ALA B 1 137 ? -5.031 33.094 21.688 1 54.97 137 ALA B O 1
ATOM 2222 N N . MET B 1 138 ? -4.863 31.938 23.453 1 53.91 138 MET B N 1
ATOM 2223 C CA . MET B 1 138 ? -6.078 32.531 24.016 1 53.91 138 MET B CA 1
ATOM 2224 C C . MET B 1 138 ? -6.012 34.031 23.984 1 53.91 138 MET B C 1
ATOM 2226 O O . MET B 1 138 ? -4.984 34.625 24.312 1 53.91 138 MET B O 1
ATOM 2230 N N . PRO B 1 139 ? -6.922 34.656 23.203 1 55.53 139 PRO B N 1
ATOM 2231 C CA . PRO B 1 139 ? -6.953 36.125 23.203 1 55.53 139 PRO B CA 1
ATOM 2232 C C . PRO B 1 139 ? -6.723 36.719 24.594 1 55.53 139 PRO B C 1
ATOM 2234 O O . PRO B 1 139 ? -7.203 36.188 25.594 1 55.53 139 PRO B O 1
ATOM 2237 N N . ARG B 1 140 ? -5.668 37.312 24.812 1 58.38 140 ARG B N 1
ATOM 2238 C CA . ARG B 1 140 ? -5.41 38 26.062 1 58.38 140 ARG B CA 1
ATOM 2239 C C . ARG B 1 140 ? -6.422 39.125 26.297 1 58.38 140 ARG B C 1
ATOM 2241 O O . ARG B 1 140 ? -6.664 39.938 25.406 1 58.38 140 ARG B O 1
ATOM 2248 N N . ARG B 1 141 ? -7.41 38.906 27.109 1 59.41 141 ARG B N 1
ATOM 2249 C CA . ARG B 1 141 ? -8.328 39.969 27.531 1 59.41 141 ARG B CA 1
ATOM 2250 C C . ARG B 1 141 ? -7.562 41.156 28.094 1 59.41 141 ARG B C 1
ATOM 2252 O O . ARG B 1 141 ? -6.812 41.031 29.062 1 59.41 141 ARG B O 1
ATOM 2259 N N . ILE B 1 142 ? -7.398 42 27.25 1 59.06 142 ILE B N 1
ATOM 2260 C CA . ILE B 1 142 ? -6.832 43.25 27.781 1 59.06 142 ILE B CA 1
ATOM 2261 C C . ILE B 1 142 ? -7.871 43.969 28.625 1 59.06 142 ILE B C 1
ATOM 2263 O O . ILE B 1 142 ? -8.93 44.344 28.125 1 59.06 142 ILE B O 1
ATOM 2267 N N . ASN B 1 143 ? -7.898 43.75 29.875 1 58.38 143 ASN B N 1
ATOM 2268 C CA . ASN B 1 143 ? -8.742 44.594 30.719 1 58.38 143 ASN B CA 1
ATOM 2269 C C . ASN B 1 143 ? -8.414 46.062 30.562 1 58.38 143 ASN B C 1
ATOM 2271 O O . ASN B 1 143 ? -7.258 46.469 30.703 1 58.38 143 ASN B O 1
ATOM 2275 N N . VAL B 1 144 ? -9.18 46.688 29.766 1 63.97 144 VAL B N 1
ATOM 2276 C CA . VAL B 1 144 ? -9.031 48.156 29.734 1 63.97 144 VAL B CA 1
ATOM 2277 C C . VAL B 1 144 ? -9.406 48.719 31.078 1 63.97 144 VAL B C 1
ATOM 2279 O O . VAL B 1 144 ? -10.469 48.406 31.641 1 63.97 144 VAL B O 1
ATOM 2282 N N . GLN B 1 145 ? -8.5 49.094 31.906 1 56.59 145 GLN B N 1
ATOM 2283 C CA . GLN B 1 145 ? -8.812 49.906 33.062 1 56.59 145 GLN B CA 1
ATOM 2284 C C . GLN B 1 145 ? -9.281 51.281 32.656 1 56.59 145 GLN B C 1
ATOM 2286 O O . GLN B 1 145 ? -8.82 51.812 31.625 1 56.59 145 GLN B O 1
#